Protein AF-A0A2A4XZY6-F1 (afdb_monomer_lite)

Foldseek 3Di:
DDDDDDDDDDDDDDDDDDDDDDDPPPPPDPPDDDPVCVVVDDPDPPDDLSVLLVVLVVVLVPDPPQPPVQFDSVQLSLLVVLVCLQQPFKDWDWDDDDQKIKIKIFGPPSNLVSCVVQVVVLQVVLCVDPQWHWDWDDDVGIIMIMIGGPDPVVRVVCVVCDDNNSSVPDDCVSVVSNCRRSNVDDDD

Sequence (188 aa):
MKFRAFGLIIMIALSSGTMVGYAEDAHKGHTEHNMEALNEMPTEAGQSAFAAIAEIVEMLNEDPNTDWDKVDIDKLRNHLVDMNELTLNAKVERSSQQGAVIFSIGGAARTLKAIKAMVPAHAVELNKIDGWQVDVEIKTGVVIMRVSSDNAGVLAKVNALGFFGMMATGAHHQPHHWGMATGAMMGH

pLDDT: mean 83.37, std 20.77, range [36.44, 98.75]

Radius of gyration: 35.02 Å; chains: 1; bounding box: 48×38×140 Å

Secondary structure (DSSP, 8-state):
----------------------------------TTGGGGS----SSHHHHHHHHHHHHHHH-TT--TTT--HHHHHHHHHHHHHHHHH-EEEEEEETTEEEEEEE-SHHHHHHHHHHHHHHHHHHTTSTT-EEEEEE-SSEEEEEEE-S-HHHHHHHHHHHHHHHHT-SS-HHHHHHHHHTS-----

Structure (mmCIF, N/CA/C/O backbone):
data_AF-A0A2A4XZY6-F1
#
_entry.id   AF-A0A2A4XZY6-F1
#
loop_
_atom_site.group_PDB
_atom_site.id
_atom_site.type_symbol
_atom_site.label_atom_id
_atom_site.label_alt_id
_atom_site.label_comp_id
_atom_site.label_asym_id
_atom_site.label_entity_id
_atom_site.label_seq_id
_atom_site.pdbx_PDB_ins_code
_atom_site.Cartn_x
_atom_site.Cartn_y
_atom_site.Cartn_z
_atom_site.occupancy
_atom_site.B_iso_or_equiv
_atom_site.auth_seq_id
_atom_site.auth_comp_id
_atom_site.auth_asym_id
_atom_site.auth_atom_id
_atom_site.pdbx_PDB_model_num
ATOM 1 N N . MET A 1 1 ? -23.990 -2.746 -114.288 1.00 40.94 1 MET A N 1
ATOM 2 C CA . MET A 1 1 ? -22.951 -3.170 -115.255 1.00 40.94 1 MET A CA 1
ATOM 3 C C . MET A 1 1 ? -21.587 -2.918 -114.618 1.00 40.94 1 MET A C 1
ATOM 5 O O . MET A 1 1 ? -21.486 -2.025 -113.796 1.00 40.94 1 MET A O 1
ATOM 9 N N . LYS A 1 2 ? -20.632 -3.799 -114.909 1.00 41.75 2 LYS A N 1
ATOM 10 C CA . LYS A 1 2 ? -19.383 -4.149 -114.203 1.00 41.75 2 LYS A CA 1
ATOM 11 C C . LYS A 1 2 ? -18.377 -3.012 -113.894 1.00 41.75 2 LYS A C 1
ATOM 13 O O . LYS A 1 2 ? -18.371 -2.007 -114.591 1.00 41.75 2 LYS A O 1
ATOM 18 N N . PHE A 1 3 ? -17.436 -3.368 -112.996 1.00 39.34 3 PHE A N 1
ATOM 19 C CA . PHE A 1 3 ? -16.057 -2.863 -112.769 1.00 39.34 3 PHE A CA 1
ATOM 20 C C . PHE A 1 3 ? -15.893 -1.779 -111.683 1.00 39.34 3 PHE A C 1
ATOM 22 O O . PHE A 1 3 ? -16.662 -0.838 -111.651 1.00 39.34 3 PHE A O 1
ATOM 29 N N . ARG A 1 4 ? -14.895 -1.791 -110.785 1.00 44.41 4 ARG A N 1
ATOM 30 C CA . ARG A 1 4 ? -13.839 -2.743 -110.371 1.00 44.41 4 ARG A CA 1
ATOM 31 C C . ARG A 1 4 ? -13.187 -2.157 -109.102 1.00 44.41 4 ARG A C 1
ATOM 33 O O . ARG A 1 4 ? -13.129 -0.942 -108.961 1.00 44.41 4 ARG A O 1
ATOM 40 N N . ALA A 1 5 ? -12.686 -3.018 -108.223 1.00 47.78 5 ALA A N 1
ATOM 41 C CA . ALA A 1 5 ? -11.908 -2.666 -107.035 1.00 47.78 5 ALA A CA 1
ATOM 42 C C . ALA A 1 5 ? -10.547 -2.012 -107.350 1.00 47.78 5 ALA A C 1
ATOM 44 O O . ALA A 1 5 ? -9.947 -2.337 -108.371 1.00 47.78 5 ALA A O 1
ATOM 45 N N . PHE A 1 6 ? -10.035 -1.212 -106.408 1.00 47.84 6 PHE A N 1
ATOM 46 C CA . PHE A 1 6 ? -8.613 -1.077 -106.044 1.00 47.84 6 PHE A CA 1
ATOM 47 C C . PHE A 1 6 ? -8.593 -0.720 -104.549 1.00 47.84 6 PHE A C 1
ATOM 49 O O . PHE A 1 6 ? -9.208 0.263 -104.159 1.00 47.84 6 PHE A O 1
ATOM 56 N N . GLY A 1 7 ? -8.176 -1.637 -103.673 1.00 38.34 7 GLY A N 1
ATOM 57 C CA . GLY A 1 7 ? -6.826 -1.640 -103.087 1.00 38.34 7 GLY A CA 1
ATOM 58 C C . GLY A 1 7 ? -6.872 -0.845 -101.770 1.00 38.34 7 GLY A C 1
ATOM 59 O O . GLY A 1 7 ? -7.327 0.283 -101.767 1.00 38.34 7 GLY A O 1
ATOM 60 N N . LEU A 1 8 ? -6.510 -1.354 -100.598 1.00 39.62 8 LEU A N 1
ATOM 61 C CA . LEU A 1 8 ? -5.355 -2.178 -100.291 1.00 39.62 8 LEU A CA 1
ATOM 62 C C . LEU A 1 8 ? -5.613 -2.960 -98.990 1.00 39.62 8 LEU A C 1
ATOM 64 O O . LEU A 1 8 ? -6.144 -2.437 -98.014 1.00 39.62 8 LEU A O 1
ATOM 68 N N . ILE A 1 9 ? -5.218 -4.227 -99.030 1.00 43.97 9 ILE A N 1
ATOM 69 C CA . ILE A 1 9 ? -5.084 -5.166 -97.915 1.00 43.97 9 ILE A CA 1
ATOM 70 C C . ILE A 1 9 ? -3.767 -4.859 -97.189 1.00 43.97 9 ILE A C 1
ATOM 72 O O . ILE A 1 9 ? -2.774 -4.609 -97.863 1.00 43.97 9 ILE A O 1
ATOM 76 N N . ILE A 1 10 ? -3.756 -4.929 -95.855 1.00 46.66 10 ILE A N 1
ATOM 77 C CA . ILE A 1 10 ? -2.811 -5.672 -94.980 1.00 46.66 10 ILE A CA 1
ATOM 78 C C . ILE A 1 10 ? -3.100 -5.164 -93.547 1.00 46.66 10 ILE A C 1
ATOM 80 O O . ILE A 1 10 ? -2.843 -4.004 -93.258 1.00 46.66 10 ILE A O 1
ATOM 84 N N . MET A 1 11 ? -3.895 -5.826 -92.697 1.00 38.28 11 MET A N 1
ATOM 85 C C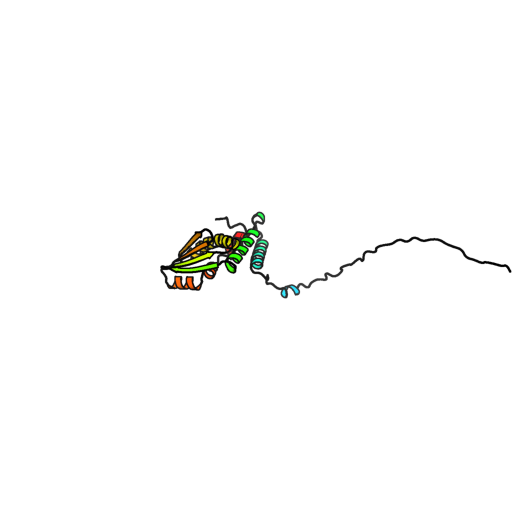A . MET A 1 11 ? -3.808 -7.160 -92.069 1.00 38.28 11 MET A CA 1
ATOM 86 C C . MET A 1 11 ? -2.724 -7.249 -90.978 1.00 38.28 11 MET A C 1
ATOM 88 O O . MET A 1 11 ? -1.568 -6.931 -91.231 1.00 38.28 11 MET A O 1
ATOM 92 N N . ILE A 1 12 ? -3.151 -7.824 -89.838 1.00 46.28 12 ILE A N 1
ATOM 93 C CA . ILE A 1 12 ? -2.376 -8.445 -88.740 1.00 46.28 12 ILE A CA 1
ATOM 94 C C . ILE A 1 12 ? -2.033 -7.485 -87.586 1.00 46.28 12 ILE A C 1
ATOM 96 O O . ILE A 1 12 ? -1.500 -6.411 -87.808 1.00 46.28 12 ILE A O 1
ATOM 100 N N . ALA A 1 13 ? -2.233 -7.808 -86.309 1.00 43.72 13 ALA A N 1
ATOM 101 C CA . ALA A 1 13 ? -3.042 -8.803 -85.604 1.00 43.72 13 ALA A CA 1
ATOM 102 C C . ALA A 1 13 ? -3.055 -8.390 -84.120 1.00 43.72 13 ALA A C 1
ATOM 104 O O . ALA A 1 13 ? -2.199 -7.639 -83.658 1.00 43.72 13 ALA A O 1
ATOM 105 N N . LEU A 1 14 ? -4.046 -8.902 -83.397 1.00 48.31 14 LEU A N 1
ATOM 106 C CA . LEU A 1 14 ? -4.256 -8.739 -81.967 1.00 48.31 14 LEU A CA 1
ATOM 107 C C . LEU A 1 14 ? -3.071 -9.235 -81.124 1.00 48.31 14 LEU A C 1
ATOM 109 O O . LEU A 1 14 ? -2.543 -10.316 -81.369 1.00 48.31 14 LEU A O 1
ATOM 113 N N . SER A 1 15 ? -2.837 -8.557 -80.003 1.00 45.69 15 SER A N 1
ATOM 114 C CA . SER A 1 15 ? -2.540 -9.241 -78.743 1.00 45.69 15 SER A CA 1
ATOM 115 C C . SER A 1 15 ? -3.024 -8.389 -77.573 1.00 45.69 15 SER A C 1
ATOM 117 O O . SER A 1 15 ? -2.436 -7.366 -77.228 1.00 45.69 15 SER A O 1
ATOM 119 N N . SER A 1 16 ? -4.128 -8.821 -76.976 1.00 50.81 16 SER A N 1
ATOM 120 C CA . SER A 1 16 ? -4.585 -8.409 -75.655 1.00 50.81 16 SER A CA 1
ATOM 121 C C . SER A 1 16 ? -3.577 -8.854 -74.594 1.00 50.81 16 SER A C 1
ATOM 123 O O . SER A 1 16 ? -3.329 -10.048 -74.442 1.00 50.81 16 SER A O 1
ATOM 125 N N . GLY A 1 17 ? -3.033 -7.893 -73.850 1.00 46.34 17 GLY A N 1
ATOM 126 C CA . GLY A 1 17 ? -2.282 -8.121 -72.622 1.00 46.34 17 GLY A CA 1
ATOM 127 C C . GLY A 1 17 ? -2.766 -7.142 -71.560 1.00 46.34 17 GLY A C 1
ATOM 128 O O . GLY A 1 17 ? -2.538 -5.941 -71.667 1.00 46.34 17 GLY A O 1
ATOM 129 N N . THR A 1 18 ? -3.471 -7.645 -70.552 1.00 48.84 18 THR A N 1
ATOM 130 C CA . THR A 1 18 ? -3.760 -6.909 -69.321 1.00 48.84 18 THR A CA 1
ATOM 131 C C . THR A 1 18 ? -2.477 -6.821 -68.501 1.00 48.84 18 THR A C 1
ATOM 133 O O . THR A 1 18 ? -2.031 -7.836 -67.967 1.00 48.84 18 THR A O 1
ATOM 136 N N . MET A 1 19 ? -1.891 -5.630 -68.378 1.00 49.06 19 MET A N 1
ATOM 137 C CA . MET A 1 19 ? -0.914 -5.349 -67.327 1.00 49.06 19 MET A CA 1
ATOM 138 C C . MET A 1 19 ? -1.588 -4.540 -66.225 1.00 49.06 19 MET A C 1
ATOM 140 O O . MET A 1 19 ? -1.953 -3.381 -66.403 1.00 49.06 19 MET A O 1
ATOM 144 N N . VAL A 1 20 ? -1.756 -5.207 -65.085 1.00 51.69 20 VAL A N 1
ATOM 145 C CA . VAL A 1 20 ? -1.959 -4.589 -63.778 1.00 51.69 20 VAL A CA 1
ATOM 146 C C . VAL A 1 20 ? -0.663 -3.849 -63.448 1.00 51.69 20 VAL A C 1
ATOM 148 O O . VAL A 1 20 ? 0.345 -4.472 -63.128 1.00 51.69 20 VAL A O 1
ATOM 151 N N . GLY A 1 21 ? -0.669 -2.527 -63.598 1.00 42.44 21 GLY A N 1
ATOM 152 C CA . GLY A 1 21 ? 0.390 -1.666 -63.083 1.00 42.44 21 GLY A CA 1
ATOM 153 C C . GLY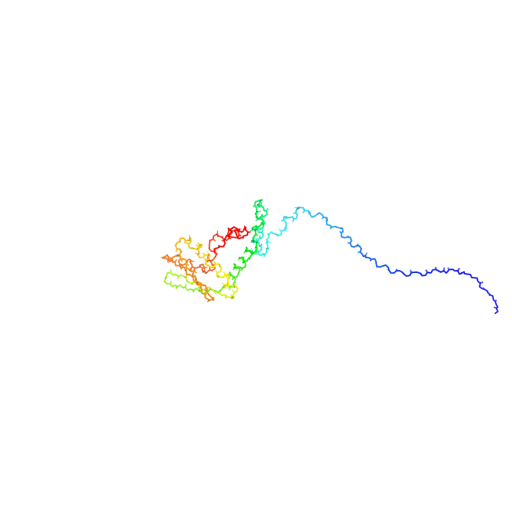 A 1 21 ? 0.073 -1.305 -61.639 1.00 42.44 21 GLY A C 1
ATOM 154 O O . GLY A 1 21 ? -0.927 -0.636 -61.383 1.00 42.44 21 GLY A O 1
ATOM 155 N N . TYR A 1 22 ? 0.900 -1.771 -60.705 1.00 43.47 22 TYR A N 1
ATOM 156 C CA . TYR A 1 22 ? 0.925 -1.275 -59.332 1.00 43.47 22 TYR A CA 1
ATOM 157 C C . TYR A 1 22 ? 1.189 0.236 -59.354 1.00 43.47 22 TYR A C 1
ATOM 159 O O . TYR A 1 22 ? 2.127 0.689 -60.009 1.00 43.47 22 TYR A O 1
ATOM 167 N N . ALA A 1 23 ? 0.371 1.012 -58.642 1.00 43.78 23 ALA A N 1
ATOM 168 C CA . ALA A 1 23 ? 0.734 2.374 -58.285 1.00 43.78 23 ALA A CA 1
ATOM 169 C C . ALA A 1 23 ? 1.954 2.304 -57.355 1.00 43.78 23 ALA A C 1
ATOM 171 O O . ALA A 1 23 ? 1.891 1.721 -56.274 1.00 43.78 23 ALA A O 1
ATOM 172 N N . GLU A 1 24 ? 3.074 2.847 -57.812 1.00 41.97 24 GLU A N 1
ATOM 173 C CA . GLU A 1 24 ? 4.265 3.068 -57.005 1.00 41.97 24 GLU A CA 1
ATOM 174 C C . GLU A 1 24 ? 4.000 4.310 -56.140 1.00 41.97 24 GLU A C 1
ATOM 176 O O . GLU A 1 24 ? 4.209 5.443 -56.572 1.00 41.97 24 GLU A O 1
ATOM 181 N N . ASP A 1 25 ? 3.449 4.107 -54.939 1.00 43.28 25 ASP A N 1
ATOM 182 C CA . ASP A 1 25 ? 3.280 5.176 -53.951 1.00 43.28 25 ASP A CA 1
ATOM 183 C C . ASP A 1 25 ? 4.634 5.417 -53.268 1.00 43.28 25 ASP A C 1
ATOM 185 O O . ASP A 1 25 ? 4.992 4.830 -52.244 1.00 43.28 25 ASP A O 1
ATOM 189 N N . ALA A 1 26 ? 5.469 6.213 -53.931 1.00 41.34 26 ALA A N 1
ATOM 190 C CA . ALA A 1 26 ? 6.741 6.652 -53.393 1.00 41.34 26 ALA A CA 1
ATOM 191 C C . ALA A 1 26 ? 6.490 7.690 -52.286 1.00 41.34 26 ALA A C 1
ATOM 193 O O . ALA A 1 26 ? 6.447 8.893 -52.549 1.00 41.34 26 ALA A O 1
ATOM 194 N N . HIS A 1 27 ? 6.388 7.238 -51.033 1.00 48.47 27 HIS A N 1
ATOM 195 C CA . HIS A 1 27 ? 6.506 8.092 -49.847 1.00 48.47 27 HIS A CA 1
ATOM 196 C C . HIS A 1 27 ? 7.921 8.694 -49.764 1.00 48.47 27 HIS A C 1
ATOM 198 O O . HIS A 1 27 ? 8.803 8.203 -49.062 1.00 48.47 27 HIS A O 1
ATOM 204 N N . LYS A 1 28 ? 8.156 9.776 -50.509 1.00 48.97 28 LYS A N 1
ATOM 205 C CA . LYS A 1 28 ? 9.316 10.656 -50.347 1.00 48.97 28 LYS A CA 1
ATOM 206 C C . LYS A 1 28 ? 8.898 11.872 -49.532 1.00 48.97 28 LYS A C 1
ATOM 208 O O . LYS A 1 28 ? 8.269 12.779 -50.067 1.00 48.97 28 LYS A O 1
ATOM 213 N N . GLY A 1 29 ? 9.285 11.893 -48.257 1.00 39.81 29 GLY A N 1
ATOM 214 C CA . GLY A 1 29 ? 9.211 13.103 -47.439 1.00 39.81 29 GLY A CA 1
ATOM 215 C C . GLY A 1 29 ? 9.067 12.867 -45.939 1.00 39.81 29 GLY A C 1
ATOM 216 O O . GLY A 1 29 ? 8.101 13.337 -45.357 1.00 39.81 29 GLY A O 1
ATOM 217 N N . HIS A 1 30 ? 10.026 12.196 -45.296 1.00 53.25 30 HIS A N 1
ATOM 218 C CA . HIS A 1 30 ? 10.304 12.455 -43.876 1.00 53.25 30 HIS A CA 1
ATOM 219 C C . HIS A 1 30 ? 11.497 13.408 -43.811 1.00 53.25 30 HIS A C 1
ATOM 221 O O . HIS A 1 30 ? 12.625 13.023 -43.518 1.00 53.25 30 HIS A O 1
ATOM 227 N N . THR A 1 31 ? 11.240 14.647 -44.221 1.00 47.34 31 THR A N 1
ATOM 228 C CA . THR A 1 31 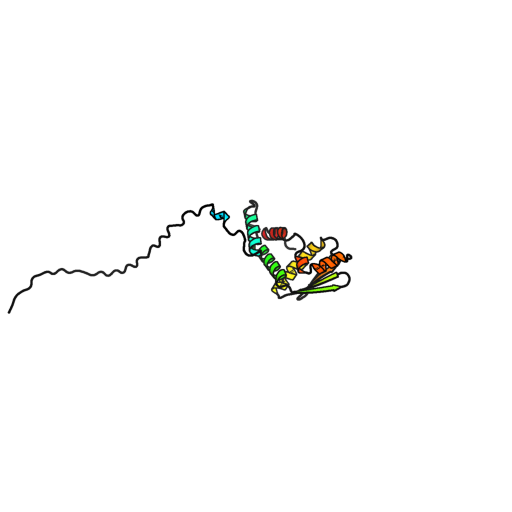? 12.184 15.756 -44.122 1.00 47.34 31 THR A CA 1
ATOM 229 C C . THR A 1 31 ? 12.286 16.149 -42.651 1.00 47.34 31 THR A C 1
ATOM 231 O O . THR A 1 31 ? 11.294 16.565 -42.065 1.00 47.34 31 THR A O 1
ATOM 234 N N . GLU A 1 32 ? 13.470 15.941 -42.076 1.00 50.62 32 GLU A N 1
ATOM 235 C CA . GLU A 1 32 ? 14.059 16.657 -40.935 1.00 50.62 32 GLU A CA 1
ATOM 236 C C . GLU A 1 32 ? 13.061 17.370 -40.001 1.00 50.62 32 GLU A C 1
ATOM 238 O O . GLU A 1 32 ? 12.770 18.559 -40.150 1.00 50.62 32 GLU A O 1
ATOM 243 N N . HIS A 1 33 ? 12.570 16.654 -38.985 1.00 54.72 33 HIS A N 1
ATOM 244 C CA . HIS A 1 33 ? 11.926 17.303 -37.847 1.00 54.72 33 HIS A CA 1
ATOM 245 C C . HIS A 1 33 ? 12.999 17.965 -36.976 1.00 54.72 33 HIS A C 1
ATOM 247 O O . HIS A 1 33 ? 13.771 17.313 -36.277 1.00 54.72 33 HIS A O 1
ATOM 253 N N . ASN A 1 34 ? 13.032 19.287 -37.109 1.00 46.97 34 ASN A N 1
ATOM 254 C CA . ASN A 1 34 ? 13.779 20.280 -36.355 1.00 46.97 34 ASN A CA 1
ATOM 255 C C . ASN A 1 34 ? 13.892 19.940 -34.850 1.00 46.97 34 ASN A C 1
ATOM 257 O O . ASN A 1 34 ? 12.882 19.751 -34.171 1.00 46.97 34 ASN A O 1
ATOM 261 N N . MET A 1 35 ? 15.119 19.931 -34.320 1.00 52.38 35 MET A N 1
ATOM 262 C CA . MET A 1 35 ? 15.449 19.684 -32.902 1.00 52.38 35 MET A CA 1
ATOM 263 C C . MET A 1 35 ? 14.877 20.743 -31.932 1.00 52.38 35 MET A C 1
ATOM 265 O O . MET A 1 35 ? 14.991 20.585 -30.721 1.00 52.38 35 MET A O 1
ATOM 269 N N . GLU A 1 36 ? 14.238 21.805 -32.436 1.00 46.66 36 GLU A N 1
ATOM 270 C CA . GLU A 1 36 ? 13.504 22.795 -31.631 1.00 46.66 36 GLU A CA 1
ATOM 271 C C . GLU A 1 36 ? 12.084 22.340 -31.233 1.00 46.66 36 GLU A C 1
ATOM 273 O O . GLU A 1 36 ? 11.511 22.893 -30.298 1.00 46.66 36 GLU A O 1
ATOM 278 N N . ALA A 1 37 ? 11.520 21.308 -31.874 1.00 52.91 37 ALA A N 1
ATOM 279 C CA . ALA A 1 37 ? 10.167 20.815 -31.574 1.00 52.91 37 ALA A CA 1
ATOM 280 C C . ALA A 1 37 ? 10.078 19.948 -30.300 1.00 52.91 37 ALA A C 1
ATOM 282 O O . ALA A 1 37 ? 8.982 19.622 -29.851 1.00 52.91 37 ALA A O 1
ATOM 283 N N . LEU A 1 38 ? 11.212 19.579 -29.690 1.00 54.72 38 LEU A N 1
ATOM 284 C CA . LEU A 1 38 ? 11.233 18.777 -28.459 1.00 54.72 38 LEU A CA 1
ATOM 285 C C . LEU A 1 38 ? 10.758 19.561 -27.223 1.00 54.72 38 LEU A C 1
ATOM 287 O O . LEU A 1 38 ? 10.312 18.947 -26.260 1.00 54.72 38 LEU A O 1
ATOM 291 N N . ASN A 1 39 ? 10.790 20.900 -27.260 1.00 55.97 39 ASN A N 1
ATOM 292 C CA . ASN A 1 39 ? 10.331 21.750 -26.154 1.00 55.97 39 ASN A CA 1
ATOM 293 C C . ASN A 1 39 ? 8.807 21.979 -26.120 1.00 55.97 39 ASN A C 1
ATOM 295 O O . ASN A 1 39 ? 8.313 22.556 -25.153 1.00 55.97 39 ASN A O 1
ATOM 299 N N . GLU A 1 40 ? 8.058 21.542 -27.139 1.00 61.59 40 GLU A N 1
ATOM 300 C CA . GLU A 1 40 ? 6.587 21.658 -27.192 1.00 61.59 40 GLU A CA 1
ATOM 301 C C . GLU A 1 40 ? 5.866 20.307 -27.022 1.00 61.59 40 GLU A C 1
ATOM 303 O O . GLU A 1 40 ? 4.645 20.221 -27.167 1.00 61.59 40 GLU A O 1
ATOM 308 N N . MET A 1 41 ? 6.600 19.238 -26.699 1.00 76.44 41 MET A N 1
ATOM 309 C CA . MET A 1 41 ? 6.020 17.909 -26.511 1.00 76.44 41 MET A CA 1
ATOM 310 C C . MET A 1 41 ? 5.448 17.738 -25.093 1.00 76.44 41 MET A C 1
ATOM 312 O O . MET A 1 41 ? 6.086 18.151 -24.123 1.00 76.44 41 MET A O 1
ATOM 316 N N . PRO A 1 42 ? 4.269 17.104 -24.930 1.00 71.19 42 PRO A N 1
ATOM 317 C CA . PRO A 1 42 ? 3.743 16.767 -23.611 1.00 71.19 42 PRO A CA 1
ATOM 318 C C . PRO A 1 42 ? 4.711 15.870 -22.830 1.00 71.19 42 PRO A C 1
ATOM 320 O O . PRO A 1 42 ? 5.108 14.814 -23.316 1.00 71.19 42 PRO A O 1
ATOM 323 N N . THR A 1 43 ? 5.053 16.275 -21.608 1.00 77.00 43 THR A N 1
ATOM 324 C CA . THR A 1 43 ? 5.926 15.521 -20.688 1.00 77.00 43 THR A CA 1
ATOM 325 C C . THR A 1 43 ? 5.144 14.642 -19.709 1.00 77.00 43 THR A C 1
ATOM 327 O O . THR A 1 43 ? 5.717 13.798 -19.029 1.00 77.00 43 THR A O 1
ATOM 330 N N . GLU A 1 44 ? 3.828 14.833 -19.619 1.00 73.00 44 GLU A N 1
ATOM 331 C CA . GLU A 1 44 ? 2.961 14.072 -18.723 1.00 73.00 44 GLU A CA 1
ATOM 332 C C . GLU A 1 44 ? 2.611 12.707 -19.322 1.00 73.00 44 GLU A C 1
ATOM 334 O O . GLU A 1 44 ? 2.101 12.608 -20.437 1.00 73.00 44 GLU A O 1
ATOM 339 N N . ALA A 1 45 ? 2.781 11.643 -18.538 1.00 76.88 45 ALA A N 1
ATOM 340 C CA . ALA A 1 45 ? 2.461 10.276 -18.955 1.00 76.88 45 ALA A CA 1
ATOM 341 C C . ALA A 1 45 ? 0.947 9.999 -19.110 1.00 76.88 45 ALA A C 1
ATOM 343 O O . ALA A 1 45 ? 0.552 8.942 -19.600 1.00 76.88 45 ALA A O 1
ATOM 344 N N . GLY A 1 46 ? 0.078 10.899 -18.636 1.00 78.25 46 GLY A N 1
ATOM 345 C CA . GLY A 1 46 ? -1.386 10.780 -18.713 1.00 78.25 46 GLY A CA 1
ATOM 346 C C . GLY A 1 46 ? -2.026 9.768 -17.746 1.00 78.25 46 GLY A C 1
ATOM 347 O O . GLY A 1 46 ? -3.235 9.825 -17.522 1.00 78.25 46 GLY A O 1
ATOM 348 N N . GLN A 1 47 ? -1.246 8.870 -17.131 1.00 89.06 47 GLN A N 1
ATOM 349 C CA . GLN A 1 47 ? -1.713 7.907 -16.128 1.00 89.06 47 GLN A CA 1
ATOM 350 C C . GLN A 1 47 ? -0.607 7.605 -15.099 1.00 89.06 47 GLN A C 1
ATOM 352 O O . GLN A 1 47 ? 0.530 7.330 -15.469 1.00 89.06 47 GLN A O 1
ATOM 357 N N . SER A 1 48 ? -0.939 7.626 -13.802 1.00 90.75 48 SER A N 1
ATOM 358 C CA . SER A 1 48 ? 0.045 7.583 -12.704 1.00 90.75 48 SER A CA 1
ATOM 359 C C . SER A 1 48 ? 0.862 6.290 -12.597 1.00 90.75 48 SER A C 1
ATOM 361 O O . SER A 1 48 ? 2.043 6.340 -12.274 1.00 90.75 48 SER A O 1
ATOM 363 N N . ALA A 1 49 ? 0.266 5.129 -12.870 1.00 93.69 49 ALA A N 1
ATOM 364 C CA . ALA A 1 49 ? 0.980 3.852 -12.828 1.00 93.69 49 ALA A CA 1
ATOM 365 C C . ALA A 1 49 ? 1.938 3.709 -14.021 1.00 93.69 49 ALA A C 1
ATOM 367 O O . ALA A 1 49 ? 3.051 3.222 -13.858 1.00 93.69 49 ALA A O 1
ATOM 368 N N . PHE A 1 50 ? 1.531 4.170 -15.205 1.00 93.62 50 PHE A N 1
ATOM 369 C CA . PHE A 1 50 ? 2.392 4.225 -16.379 1.00 93.62 50 PHE A CA 1
ATOM 370 C C . PHE A 1 50 ? 3.543 5.210 -16.165 1.00 93.62 50 PHE A C 1
ATOM 372 O O . PHE A 1 50 ? 4.680 4.864 -16.459 1.00 93.62 50 PHE A O 1
ATOM 379 N N . ALA A 1 51 ? 3.271 6.377 -15.567 1.00 93.50 51 ALA A N 1
ATOM 380 C CA . ALA A 1 51 ? 4.296 7.347 -15.178 1.00 93.50 51 ALA A CA 1
ATOM 381 C C . ALA A 1 51 ? 5.351 6.722 -14.254 1.00 93.50 51 ALA A C 1
ATOM 383 O O . ALA A 1 51 ? 6.541 6.820 -14.528 1.00 93.50 51 ALA A O 1
ATOM 384 N N . ALA A 1 52 ? 4.909 6.016 -13.206 1.00 93.94 52 ALA A N 1
ATOM 385 C CA . ALA A 1 52 ? 5.807 5.353 -12.264 1.00 93.94 52 ALA A CA 1
ATOM 386 C C . ALA A 1 52 ? 6.662 4.262 -12.932 1.00 93.94 52 ALA A C 1
ATOM 388 O O . ALA A 1 52 ? 7.827 4.095 -12.594 1.00 93.94 52 ALA A O 1
ATOM 389 N N . ILE A 1 53 ? 6.104 3.510 -13.885 1.00 95.81 53 ILE A N 1
ATOM 390 C CA . ILE A 1 53 ? 6.879 2.518 -14.641 1.00 95.81 53 ILE A CA 1
ATOM 391 C C . ILE A 1 53 ? 7.878 3.210 -15.574 1.00 95.81 53 ILE A C 1
ATOM 393 O O . ILE A 1 53 ? 9.022 2.773 -15.645 1.00 95.81 53 ILE A O 1
ATOM 397 N N . ALA A 1 54 ? 7.467 4.271 -16.272 1.00 94.31 54 ALA A N 1
ATOM 398 C CA . ALA A 1 54 ? 8.328 5.008 -17.193 1.00 94.31 54 ALA A CA 1
ATOM 399 C C . ALA A 1 54 ? 9.544 5.610 -16.473 1.00 94.31 54 ALA A C 1
ATOM 401 O O . ALA A 1 54 ? 10.664 5.395 -16.925 1.00 94.31 54 ALA A O 1
ATOM 402 N N . GLU A 1 55 ? 9.330 6.252 -15.321 1.00 94.56 55 GLU A N 1
ATOM 403 C CA . GLU A 1 55 ? 10.397 6.784 -14.460 1.00 94.56 55 GLU A CA 1
ATOM 404 C C . GLU A 1 55 ? 11.400 5.688 -14.067 1.00 94.56 55 GLU A C 1
ATOM 406 O O . GLU A 1 55 ? 12.607 5.842 -14.224 1.00 94.56 55 GLU A O 1
ATOM 411 N N . ILE A 1 56 ? 10.909 4.531 -13.618 1.00 96.44 56 ILE A N 1
ATOM 412 C CA . ILE A 1 56 ? 11.774 3.415 -13.220 1.00 96.44 56 ILE A CA 1
ATOM 413 C C . ILE A 1 56 ? 12.547 2.840 -14.415 1.00 96.44 56 ILE A C 1
ATOM 415 O O . ILE A 1 56 ? 13.719 2.498 -14.276 1.00 96.44 56 ILE A O 1
ATOM 419 N N . VAL A 1 57 ? 11.922 2.730 -15.590 1.00 96.75 57 VAL A N 1
ATOM 420 C CA . VAL A 1 57 ? 12.595 2.269 -16.814 1.00 96.75 57 VAL A CA 1
ATOM 421 C C . VAL A 1 57 ? 13.674 3.259 -17.256 1.00 96.75 57 VAL A C 1
ATOM 423 O O . VAL A 1 57 ? 14.741 2.827 -17.685 1.00 96.75 57 VAL A O 1
ATOM 426 N N . GLU A 1 58 ? 13.433 4.564 -17.144 1.00 96.06 58 GLU A N 1
ATOM 427 C CA . GLU A 1 58 ? 14.438 5.596 -17.413 1.00 96.06 58 GLU A CA 1
ATOM 428 C C . GLU A 1 58 ? 15.635 5.443 -16.468 1.00 96.06 58 GLU A C 1
ATOM 430 O O . GLU A 1 58 ? 16.754 5.241 -16.936 1.00 96.06 58 GLU A O 1
ATOM 435 N N . MET A 1 59 ? 15.390 5.361 -15.156 1.00 96.81 59 MET A N 1
ATOM 436 C CA . MET A 1 59 ? 16.440 5.143 -14.153 1.00 96.81 59 MET A CA 1
ATOM 437 C C . MET A 1 59 ? 17.255 3.859 -14.397 1.00 96.81 59 MET A C 1
ATOM 439 O O . MET A 1 59 ? 18.474 3.860 -14.238 1.00 96.81 59 MET A O 1
ATOM 443 N N . LEU A 1 60 ? 16.609 2.756 -14.796 1.00 96.94 60 LEU A N 1
ATOM 444 C CA . LEU A 1 60 ? 17.294 1.500 -15.134 1.00 96.94 60 LEU A CA 1
ATOM 445 C C . LEU A 1 60 ? 18.180 1.635 -16.383 1.00 96.94 60 LEU A C 1
ATOM 447 O O . LEU A 1 60 ? 19.254 1.039 -16.431 1.00 96.94 60 LEU A O 1
ATOM 451 N N . ASN A 1 61 ? 17.749 2.398 -17.392 1.00 97.44 61 ASN A N 1
ATOM 452 C CA . ASN A 1 61 ? 18.550 2.650 -18.594 1.00 97.44 61 ASN A CA 1
ATOM 453 C C . ASN A 1 61 ? 19.738 3.585 -18.323 1.00 97.44 61 ASN A C 1
ATOM 455 O O . ASN A 1 61 ? 20.775 3.450 -18.972 1.00 97.44 61 ASN A O 1
ATOM 459 N N . GLU A 1 62 ? 19.587 4.533 -17.396 1.00 97.69 62 GLU A N 1
ATOM 460 C CA . GLU A 1 62 ? 20.639 5.484 -17.026 1.00 97.69 62 GLU A CA 1
ATOM 461 C C . GLU A 1 62 ? 21.741 4.868 -16.150 1.00 97.69 62 GLU A C 1
ATOM 463 O O . GLU A 1 62 ? 22.880 5.337 -16.198 1.00 97.69 62 GLU A O 1
ATOM 468 N N . ASP A 1 63 ? 21.446 3.816 -15.375 1.00 96.62 63 ASP A N 1
ATOM 469 C CA . ASP A 1 63 ? 22.452 3.116 -14.567 1.00 96.62 63 ASP A CA 1
ATOM 470 C C . ASP A 1 63 ? 23.232 2.082 -15.412 1.00 96.62 63 ASP A C 1
ATOM 472 O O . ASP A 1 63 ? 22.695 1.025 -15.762 1.00 96.62 63 ASP A O 1
ATOM 476 N N . PRO A 1 64 ? 24.532 2.310 -15.705 1.00 96.81 64 PRO A N 1
ATOM 477 C CA . PRO A 1 64 ? 25.343 1.366 -16.475 1.00 96.81 64 PRO A CA 1
ATOM 478 C C . PRO A 1 64 ? 25.589 0.034 -15.747 1.00 96.81 64 PRO A C 1
ATOM 480 O O . PRO A 1 64 ? 26.117 -0.897 -16.355 1.00 96.81 64 PRO A O 1
ATOM 483 N N . ASN A 1 65 ? 25.244 -0.065 -14.459 1.00 96.62 65 ASN A N 1
ATOM 484 C CA . ASN A 1 65 ? 25.375 -1.278 -13.656 1.00 96.62 65 ASN A CA 1
ATOM 485 C C . ASN A 1 65 ? 24.060 -2.057 -13.518 1.00 96.62 65 ASN A C 1
ATOM 487 O O . ASN A 1 65 ? 24.030 -3.036 -12.767 1.00 96.62 65 ASN A O 1
ATOM 491 N N . THR A 1 66 ? 22.988 -1.651 -14.210 1.00 96.62 66 THR A N 1
ATOM 492 C CA . THR A 1 66 ? 21.722 -2.389 -14.201 1.00 96.62 66 THR A CA 1
ATOM 493 C C . THR A 1 66 ? 21.940 -3.840 -14.623 1.00 96.62 66 THR A C 1
ATOM 495 O O . THR A 1 66 ? 22.370 -4.142 -15.738 1.00 96.62 66 THR A O 1
ATOM 498 N N . ASP A 1 67 ? 21.603 -4.754 -13.714 1.00 96.50 67 ASP A N 1
ATOM 499 C CA . ASP A 1 67 ? 21.583 -6.190 -13.971 1.00 96.50 67 ASP A CA 1
ATOM 500 C C . ASP A 1 67 ? 20.247 -6.569 -14.620 1.00 96.50 67 ASP A C 1
ATOM 502 O O . ASP A 1 67 ? 19.259 -6.862 -13.940 1.00 96.50 67 ASP A O 1
ATOM 506 N N . TRP A 1 68 ? 20.210 -6.520 -15.952 1.00 96.62 68 TRP A N 1
ATOM 507 C CA . TRP A 1 68 ? 19.004 -6.768 -16.747 1.00 96.62 68 TRP A CA 1
ATOM 508 C C . TRP A 1 68 ? 18.409 -8.168 -16.551 1.00 96.62 68 TRP A C 1
ATOM 510 O O . TRP A 1 68 ? 17.205 -8.3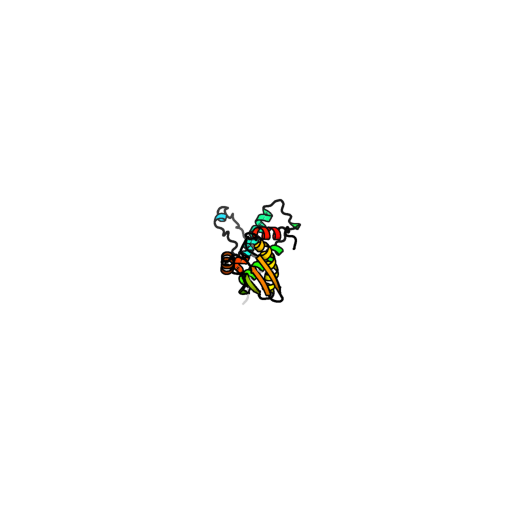30 -16.735 1.00 96.62 68 TRP A O 1
ATOM 520 N N . ASP A 1 69 ? 19.201 -9.150 -16.107 1.00 96.81 69 ASP A N 1
ATOM 521 C CA . ASP A 1 69 ? 18.708 -10.500 -15.802 1.00 96.81 69 ASP A CA 1
ATOM 522 C C . ASP A 1 69 ? 17.868 -10.543 -14.509 1.00 96.81 69 ASP A C 1
ATOM 524 O O . ASP A 1 69 ? 17.145 -11.513 -14.267 1.00 96.81 69 ASP A O 1
ATOM 528 N N . LYS A 1 70 ? 17.948 -9.504 -13.665 1.00 95.88 70 LYS A N 1
ATOM 529 C CA . LYS A 1 70 ? 17.184 -9.384 -12.410 1.00 95.88 70 LYS A CA 1
ATOM 530 C C . LYS A 1 70 ? 16.008 -8.418 -12.481 1.00 95.88 70 LYS A C 1
ATOM 532 O O . LYS A 1 70 ? 15.205 -8.391 -11.546 1.00 95.88 70 LYS A O 1
ATOM 537 N N . VAL A 1 71 ? 15.914 -7.618 -13.541 1.00 97.12 71 VAL A N 1
ATOM 538 C CA . VAL A 1 71 ? 14.847 -6.625 -13.688 1.00 97.12 71 VAL A CA 1
ATOM 539 C C . VAL A 1 71 ? 13.483 -7.315 -13.800 1.00 97.12 71 VAL A C 1
ATOM 541 O O . VAL A 1 71 ? 13.296 -8.223 -14.606 1.00 97.12 71 VAL A O 1
ATOM 544 N N . ASP A 1 72 ? 12.509 -6.854 -13.012 1.00 97.31 72 ASP A N 1
ATOM 545 C CA . ASP A 1 72 ? 11.145 -7.394 -12.961 1.00 97.31 72 ASP A CA 1
ATOM 546 C C . ASP A 1 72 ? 10.101 -6.262 -12.926 1.00 97.31 72 ASP A C 1
ATOM 548 O O . ASP A 1 72 ? 9.558 -5.873 -11.884 1.00 97.31 72 ASP A O 1
ATOM 552 N N . ILE A 1 73 ? 9.811 -5.707 -14.106 1.00 97.44 73 ILE A N 1
ATOM 553 C CA . ILE A 1 73 ? 8.791 -4.659 -14.271 1.00 97.44 73 ILE A CA 1
ATOM 554 C C . ILE A 1 73 ? 7.378 -5.202 -14.021 1.00 97.44 73 ILE A C 1
ATOM 556 O O . ILE A 1 73 ? 6.514 -4.467 -13.536 1.00 97.44 73 ILE A O 1
ATOM 560 N N . ASP A 1 74 ? 7.131 -6.489 -14.274 1.00 96.44 74 ASP A N 1
ATOM 561 C CA . ASP A 1 74 ? 5.828 -7.104 -14.022 1.00 96.44 74 ASP A CA 1
ATOM 562 C C . ASP A 1 74 ? 5.500 -7.134 -12.526 1.00 96.44 74 ASP A C 1
ATOM 564 O O . ASP A 1 74 ? 4.352 -6.886 -12.138 1.00 96.44 74 ASP A O 1
ATOM 568 N N . LYS A 1 75 ? 6.493 -7.361 -11.659 1.00 95.25 75 LYS A N 1
ATOM 569 C CA . LYS A 1 75 ? 6.336 -7.268 -10.202 1.00 95.25 75 LYS A CA 1
ATOM 570 C C . LYS A 1 75 ? 5.965 -5.857 -9.756 1.00 95.25 75 LYS A C 1
ATOM 572 O O . LYS A 1 75 ? 4.993 -5.714 -9.008 1.00 95.25 75 LYS A O 1
ATOM 577 N N . LEU A 1 76 ? 6.656 -4.826 -10.254 1.00 95.81 76 LEU A N 1
ATOM 578 C CA . LEU A 1 76 ? 6.285 -3.427 -9.998 1.00 95.81 76 LEU A CA 1
ATOM 579 C C . LEU A 1 76 ? 4.862 -3.137 -10.493 1.00 95.81 76 LEU A C 1
ATOM 581 O O . LEU A 1 76 ? 4.024 -2.628 -9.747 1.00 95.81 76 LEU A O 1
ATOM 585 N N . ARG A 1 77 ? 4.547 -3.515 -11.733 1.00 96.62 77 ARG A N 1
ATOM 586 C CA . ARG A 1 77 ? 3.218 -3.320 -12.315 1.00 96.62 77 ARG A CA 1
ATOM 587 C C . ARG A 1 77 ? 2.142 -3.995 -11.472 1.00 96.62 77 ARG A C 1
ATOM 589 O O . ARG A 1 77 ? 1.088 -3.407 -11.243 1.00 96.62 77 ARG A O 1
ATOM 596 N N . ASN A 1 78 ? 2.373 -5.219 -11.005 1.00 96.00 78 ASN A N 1
ATOM 597 C CA . ASN A 1 78 ? 1.413 -5.937 -10.171 1.00 96.00 78 ASN A CA 1
ATOM 598 C C . ASN A 1 78 ? 1.171 -5.220 -8.839 1.00 96.00 78 ASN A C 1
ATOM 600 O O . ASN A 1 78 ? 0.013 -5.101 -8.435 1.00 96.00 78 ASN A O 1
ATOM 604 N N . HIS A 1 79 ? 2.220 -4.669 -8.223 1.00 95.50 79 HIS A N 1
ATOM 605 C CA . HIS A 1 79 ? 2.084 -3.829 -7.036 1.00 95.50 79 HIS A CA 1
ATOM 606 C C . HIS A 1 79 ? 1.250 -2.572 -7.305 1.00 95.50 79 HIS A C 1
ATOM 608 O O . HIS A 1 79 ? 0.321 -2.292 -6.556 1.00 95.50 79 HIS A O 1
ATOM 614 N N . LEU A 1 80 ? 1.495 -1.863 -8.411 1.00 96.00 80 LEU A N 1
ATOM 615 C CA . LEU A 1 80 ? 0.715 -0.675 -8.782 1.00 96.00 80 LEU A CA 1
ATOM 616 C C . LEU A 1 80 ? -0.769 -0.998 -9.015 1.00 96.00 80 LEU A C 1
ATOM 618 O O . LEU A 1 80 ? -1.647 -0.203 -8.673 1.00 96.00 80 LEU A O 1
ATOM 622 N N . VAL A 1 81 ? -1.087 -2.180 -9.556 1.00 97.00 81 VAL A N 1
ATOM 623 C CA . VAL A 1 81 ? -2.488 -2.614 -9.646 1.00 97.00 81 VAL A CA 1
ATOM 624 C C . VAL A 1 81 ? -3.069 -2.891 -8.261 1.00 97.00 81 VAL A C 1
ATOM 626 O O . VAL A 1 81 ? -4.216 -2.528 -8.018 1.00 97.00 81 VAL A O 1
ATOM 629 N N . ASP A 1 82 ? -2.308 -3.490 -7.347 1.00 97.38 82 ASP A N 1
ATOM 630 C CA . ASP A 1 82 ? -2.771 -3.691 -5.973 1.00 97.38 82 ASP A CA 1
ATOM 631 C C . ASP A 1 82 ? -2.982 -2.349 -5.245 1.00 97.38 82 ASP A C 1
ATOM 633 O O . ASP A 1 82 ? -3.999 -2.189 -4.569 1.00 97.38 82 ASP A O 1
ATOM 637 N N . MET A 1 83 ? -2.124 -1.345 -5.473 1.00 96.19 83 MET A N 1
ATOM 638 C CA . MET A 1 83 ? -2.330 0.022 -4.975 1.00 96.19 83 MET A CA 1
ATOM 639 C C . MET A 1 83 ? -3.636 0.626 -5.494 1.00 96.19 83 MET A C 1
ATOM 641 O O . MET A 1 83 ? -4.398 1.203 -4.715 1.00 96.19 83 MET A O 1
ATOM 645 N N . ASN A 1 84 ? -3.928 0.471 -6.789 1.00 97.12 84 ASN A N 1
ATOM 646 C CA . ASN A 1 84 ? -5.183 0.941 -7.377 1.00 97.12 84 ASN A CA 1
ATOM 647 C C . ASN A 1 84 ? -6.396 0.216 -6.792 1.00 97.12 84 ASN A C 1
ATOM 649 O O . ASN A 1 84 ? -7.379 0.858 -6.433 1.00 97.12 84 ASN A O 1
ATOM 653 N N . GLU A 1 85 ? -6.330 -1.108 -6.667 1.00 98.38 85 GLU A N 1
ATOM 654 C CA . GLU A 1 85 ? -7.400 -1.902 -6.065 1.00 98.38 85 GLU A CA 1
ATOM 655 C C . GLU A 1 85 ? -7.676 -1.466 -4.627 1.00 98.38 85 GLU A C 1
ATOM 657 O O . GLU A 1 85 ? -8.825 -1.219 -4.262 1.00 98.38 85 GLU A O 1
ATOM 662 N N . LEU A 1 86 ? -6.626 -1.323 -3.817 1.00 97.75 86 LEU A N 1
ATOM 663 C CA . LEU A 1 86 ? -6.758 -0.875 -2.440 1.00 97.75 86 LEU A CA 1
ATOM 664 C C . LEU A 1 86 ? -7.340 0.538 -2.375 1.00 97.75 86 LEU A C 1
ATOM 666 O O . LEU A 1 86 ? -8.276 0.762 -1.620 1.00 97.75 86 LEU A O 1
ATOM 670 N N . THR A 1 87 ? -6.829 1.471 -3.176 1.00 96.94 87 THR A N 1
ATOM 671 C CA . THR A 1 87 ? -7.205 2.892 -3.094 1.00 96.94 87 THR A CA 1
ATOM 672 C C . THR A 1 87 ? -8.612 3.158 -3.618 1.00 96.94 87 THR A C 1
ATOM 674 O O . THR A 1 87 ? -9.343 3.958 -3.040 1.00 96.94 87 THR A O 1
ATOM 677 N N . LEU A 1 88 ? -8.997 2.507 -4.717 1.00 97.12 88 LEU A N 1
ATOM 678 C CA . LEU A 1 88 ? -10.227 2.835 -5.436 1.00 97.12 88 LEU A CA 1
ATOM 679 C C . LEU A 1 88 ? -11.387 1.888 -5.111 1.00 97.12 88 LEU A C 1
ATOM 681 O O . LEU A 1 88 ? -12.540 2.305 -5.197 1.00 97.12 88 LEU A O 1
ATOM 685 N N . ASN A 1 89 ? -11.107 0.634 -4.731 1.00 98.44 89 ASN A N 1
ATOM 686 C CA . ASN A 1 89 ? -12.142 -0.400 -4.606 1.00 98.44 89 ASN A CA 1
ATOM 687 C C . ASN A 1 89 ? -12.322 -0.951 -3.183 1.00 98.44 89 ASN A C 1
ATOM 689 O O . ASN A 1 89 ? -13.327 -1.625 -2.926 1.00 98.44 89 ASN A O 1
ATOM 693 N N . ALA A 1 90 ? -11.385 -0.718 -2.255 1.00 98.56 90 ALA A N 1
ATOM 694 C CA . ALA A 1 90 ? -11.527 -1.221 -0.890 1.00 98.56 90 ALA A CA 1
ATOM 695 C C . ALA A 1 90 ? -12.706 -0.553 -0.171 1.00 98.56 90 ALA A C 1
ATOM 697 O O . ALA A 1 90 ? -12.926 0.655 -0.247 1.00 98.56 90 ALA A O 1
ATOM 698 N N . LYS A 1 91 ? -13.455 -1.358 0.579 1.00 98.50 91 LYS A N 1
ATOM 699 C CA . LYS A 1 91 ? -14.526 -0.903 1.462 1.00 98.50 91 LYS A CA 1
ATOM 700 C C . LYS A 1 91 ? -14.028 -0.967 2.891 1.00 98.50 91 LYS A C 1
ATOM 702 O O . LYS A 1 91 ? -13.541 -2.009 3.326 1.00 98.50 91 LYS A O 1
ATOM 707 N N . VAL A 1 92 ? -14.161 0.142 3.607 1.00 98.56 92 VAL A N 1
ATOM 708 C CA . VAL A 1 92 ? -13.638 0.276 4.965 1.00 98.56 92 VAL A CA 1
ATOM 709 C C . VAL A 1 92 ? -14.757 0.669 5.908 1.00 98.56 92 VAL A C 1
ATOM 711 O O . VAL A 1 92 ? -15.353 1.736 5.767 1.00 98.56 92 VAL A O 1
ATOM 714 N N . GLU A 1 93 ? -14.987 -0.165 6.912 1.00 98.25 93 GLU A N 1
ATOM 715 C CA . GLU A 1 93 ? -15.775 0.202 8.081 1.00 98.25 93 GLU A CA 1
ATOM 716 C C . GLU A 1 93 ? -14.832 0.611 9.207 1.00 98.25 93 GLU A C 1
ATOM 718 O O . GLU A 1 93 ? -13.892 -0.111 9.546 1.00 98.25 93 GLU A O 1
ATOM 723 N N . ARG A 1 94 ? -15.073 1.783 9.792 1.00 97.38 94 ARG A N 1
ATOM 724 C CA . ARG A 1 94 ? -14.253 2.327 10.874 1.00 97.38 94 ARG A CA 1
ATOM 725 C C . ARG A 1 94 ? -15.048 2.372 12.168 1.00 97.38 94 ARG A C 1
ATOM 727 O O . ARG A 1 94 ? -16.172 2.863 12.189 1.00 97.38 94 ARG A O 1
ATOM 734 N N . SER A 1 95 ? -14.417 1.968 13.263 1.00 96.56 95 SER A N 1
ATOM 735 C CA . SER A 1 95 ? -14.920 2.200 14.616 1.00 96.56 95 SER A CA 1
ATOM 736 C C . SER A 1 95 ? -13.810 2.704 15.538 1.00 96.56 95 SER A C 1
ATOM 738 O O . SER A 1 95 ? -12.625 2.613 15.218 1.00 96.56 95 SER A O 1
ATOM 740 N N . SER A 1 96 ? -14.187 3.272 16.682 1.00 92.62 96 SER A N 1
ATOM 741 C CA . SER A 1 96 ? -13.249 3.668 17.734 1.00 92.62 96 SER A CA 1
ATOM 742 C C . SER A 1 96 ? -13.666 3.013 19.043 1.00 92.62 96 SER A C 1
ATOM 744 O O . SER A 1 96 ? -14.827 3.107 19.436 1.00 92.62 96 SER A O 1
ATOM 746 N N . GLN A 1 97 ? -12.736 2.322 19.698 1.00 87.62 97 GLN A N 1
ATOM 747 C CA . GLN A 1 97 ? -12.981 1.586 20.938 1.00 87.62 97 GLN A CA 1
ATOM 748 C C . GLN A 1 97 ? -11.715 1.604 21.796 1.00 87.62 97 GLN A C 1
ATOM 750 O O . GLN A 1 97 ? -10.639 1.335 21.275 1.00 87.62 97 GLN A O 1
ATOM 755 N N . GLN A 1 98 ? -11.848 1.878 23.101 1.00 82.19 98 GLN A N 1
ATOM 756 C CA . GLN A 1 98 ? -10.804 1.633 24.116 1.00 82.19 98 GLN A CA 1
ATOM 757 C C . GLN A 1 98 ? -9.380 2.040 23.675 1.00 82.19 98 GLN A C 1
ATOM 759 O O . GLN A 1 98 ? -8.497 1.194 23.560 1.00 82.19 98 GLN A O 1
ATOM 764 N N . GLY A 1 99 ? -9.163 3.326 23.373 1.00 93.31 99 GLY A N 1
ATOM 765 C CA . GLY A 1 99 ? -7.829 3.825 23.002 1.00 93.31 99 GLY A CA 1
ATOM 766 C C . GLY A 1 99 ? -7.323 3.359 21.629 1.00 93.31 99 GLY A C 1
ATOM 767 O O . GLY A 1 99 ? -6.124 3.406 21.370 1.00 93.31 99 GLY A O 1
ATOM 768 N N . ALA A 1 100 ? -8.217 2.896 20.750 1.00 96.69 100 ALA A N 1
ATOM 769 C CA . ALA A 1 100 ? -7.867 2.452 19.408 1.00 96.69 100 ALA A CA 1
ATOM 770 C C . ALA A 1 100 ? -8.889 2.873 18.344 1.00 96.69 100 ALA A C 1
ATOM 772 O O . ALA A 1 100 ? -10.090 3.004 18.605 1.00 96.69 100 ALA A O 1
ATOM 773 N N . VAL A 1 101 ? -8.399 3.023 17.115 1.00 98.06 101 VAL A N 1
ATOM 774 C CA . VAL A 1 101 ? -9.199 3.093 15.889 1.00 98.06 101 VAL A CA 1
ATOM 775 C C . VAL A 1 101 ? -9.074 1.754 15.171 1.00 98.06 101 VAL A C 1
ATOM 777 O O . VAL A 1 101 ? -7.972 1.240 14.991 1.00 98.06 101 VAL A O 1
ATOM 780 N N . ILE A 1 102 ? -10.205 1.168 14.789 1.00 98.25 102 ILE A N 1
ATOM 781 C CA . ILE A 1 102 ? -10.274 -0.147 14.149 1.00 98.25 102 ILE A CA 1
ATOM 782 C C . ILE A 1 102 ? -10.860 0.029 12.752 1.00 98.25 102 ILE A C 1
ATOM 784 O O . ILE A 1 102 ? -11.943 0.599 12.600 1.00 98.25 102 ILE A O 1
ATOM 788 N N . PHE A 1 103 ? -10.160 -0.496 11.752 1.00 98.62 103 PHE A N 1
ATOM 789 C CA . PHE A 1 103 ? -10.572 -0.534 10.357 1.00 98.62 103 PHE A CA 1
ATOM 790 C C . PHE A 1 103 ? -10.852 -1.981 9.948 1.00 98.62 103 PHE A C 1
ATOM 792 O O . PHE A 1 103 ? -9.958 -2.823 9.985 1.00 98.62 103 PHE A O 1
ATOM 799 N N . SER A 1 104 ? -12.086 -2.265 9.539 1.00 98.62 104 SER A N 1
ATOM 800 C CA . SER A 1 104 ? -12.457 -3.522 8.886 1.00 98.62 104 SER A CA 1
ATOM 801 C C . SER A 1 104 ? -12.455 -3.298 7.382 1.00 98.62 104 SER A C 1
ATOM 803 O O . SER A 1 104 ? -13.267 -2.531 6.868 1.00 98.62 104 SER A O 1
ATOM 805 N N . ILE A 1 105 ? -11.507 -3.923 6.689 1.00 98.75 105 ILE A N 1
ATOM 806 C CA . ILE A 1 105 ? -11.184 -3.639 5.292 1.00 98.75 105 ILE A CA 1
ATOM 807 C C . ILE A 1 105 ? -11.547 -4.854 4.439 1.00 98.75 105 ILE A C 1
ATOM 809 O O . ILE A 1 105 ? -10.992 -5.943 4.605 1.00 98.75 105 ILE A O 1
ATOM 813 N N . GLY A 1 106 ? -12.495 -4.673 3.525 1.00 98.50 106 GLY A N 1
ATOM 814 C CA . GLY A 1 106 ? -13.005 -5.719 2.644 1.00 98.50 106 GLY A CA 1
ATOM 815 C C . GLY A 1 106 ? -13.151 -5.249 1.200 1.00 98.50 106 GLY A C 1
ATOM 816 O O . GLY A 1 106 ? -12.898 -4.096 0.861 1.00 98.50 106 GLY A O 1
ATOM 817 N N . GLY A 1 107 ? -13.572 -6.154 0.324 1.00 97.88 107 GLY A N 1
ATOM 818 C CA . GLY A 1 107 ? -13.764 -5.861 -1.094 1.00 97.88 107 GLY A CA 1
ATOM 819 C C . GLY A 1 107 ? -14.088 -7.115 -1.897 1.00 97.88 107 GLY A C 1
ATOM 820 O O . GLY A 1 107 ? -14.196 -8.211 -1.344 1.00 97.88 107 GLY A O 1
ATOM 821 N N . ALA A 1 108 ? -14.236 -6.957 -3.213 1.00 98.06 108 ALA A N 1
ATOM 822 C CA . ALA A 1 108 ? -14.339 -8.095 -4.124 1.00 98.06 108 ALA A CA 1
ATOM 823 C C . ALA A 1 108 ? -13.054 -8.943 -4.087 1.00 98.06 108 ALA A C 1
ATOM 825 O O . ALA A 1 108 ? -12.025 -8.503 -3.580 1.00 98.06 108 ALA A O 1
ATOM 826 N N . ALA A 1 109 ? -13.086 -10.153 -4.653 1.00 97.75 109 ALA A N 1
ATOM 827 C CA . ALA A 1 109 ? -11.978 -11.110 -4.550 1.00 97.75 109 ALA A CA 1
ATOM 828 C C . ALA A 1 109 ? -10.610 -10.522 -4.951 1.00 97.75 109 ALA A C 1
ATOM 830 O O . ALA A 1 109 ? -9.618 -10.751 -4.256 1.00 97.75 109 ALA A O 1
ATOM 831 N N . ARG A 1 110 ? -10.557 -9.722 -6.029 1.00 98.00 110 ARG A N 1
ATOM 832 C CA . ARG A 1 110 ? -9.315 -9.065 -6.458 1.00 98.00 110 ARG A CA 1
ATOM 833 C C . ARG A 1 110 ? -8.838 -8.018 -5.451 1.00 98.00 110 ARG A C 1
ATOM 835 O O . ARG A 1 110 ? -7.677 -8.047 -5.053 1.00 98.00 110 ARG A O 1
ATOM 842 N N . THR A 1 111 ? -9.734 -7.149 -5.003 1.00 98.62 111 THR A N 1
ATOM 843 C CA . THR A 1 111 ? -9.446 -6.124 -3.998 1.00 98.62 111 THR A CA 1
ATOM 844 C C . THR A 1 111 ? -9.007 -6.741 -2.671 1.00 98.62 111 THR A C 1
ATOM 846 O O . THR A 1 111 ? -8.038 -6.292 -2.073 1.00 98.62 111 THR A O 1
ATOM 849 N N . LEU A 1 112 ? -9.643 -7.831 -2.231 1.00 98.44 112 LEU A N 1
ATOM 850 C CA . LEU A 1 112 ? -9.251 -8.542 -1.014 1.00 98.44 112 LEU A CA 1
ATOM 851 C C . LEU A 1 112 ? -7.838 -9.132 -1.120 1.00 98.44 112 LEU A C 1
ATOM 853 O O . LEU A 1 112 ? -7.116 -9.154 -0.124 1.00 98.44 112 LEU A O 1
ATOM 857 N N . LYS A 1 113 ? -7.422 -9.587 -2.309 1.00 98.12 113 LYS A N 1
ATOM 858 C CA . LYS A 1 113 ? -6.037 -10.014 -2.546 1.00 98.12 113 LYS A CA 1
ATOM 859 C C . LYS A 1 113 ? -5.063 -8.847 -2.352 1.00 98.12 113 LYS A C 1
ATOM 861 O O . LYS A 1 113 ? -4.093 -9.013 -1.620 1.00 98.12 113 LYS A O 1
ATOM 866 N N . ALA A 1 114 ? -5.359 -7.681 -2.929 1.00 98.25 114 ALA A N 1
ATOM 867 C CA . ALA A 1 114 ? -4.544 -6.475 -2.759 1.00 98.25 114 ALA A CA 1
ATOM 868 C C . ALA A 1 114 ? -4.473 -6.028 -1.287 1.00 98.25 114 ALA A C 1
ATOM 870 O O . ALA A 1 114 ? -3.390 -5.793 -0.760 1.00 98.25 114 ALA A O 1
ATOM 871 N N . ILE A 1 115 ? -5.610 -6.016 -0.581 1.00 98.62 115 ILE A N 1
ATOM 872 C CA . ILE A 1 115 ? -5.684 -5.701 0.855 1.00 98.62 115 ILE A CA 1
ATOM 873 C C . ILE A 1 115 ? -4.770 -6.633 1.666 1.00 98.62 115 ILE A C 1
ATOM 875 O O . ILE A 1 115 ? -4.000 -6.165 2.502 1.00 98.62 115 ILE A O 1
ATOM 879 N N . LYS A 1 116 ? -4.817 -7.946 1.408 1.00 97.94 116 LYS A N 1
ATOM 880 C CA . LYS A 1 116 ? -3.979 -8.934 2.108 1.00 97.94 116 LYS A CA 1
ATOM 881 C C . LYS A 1 116 ? -2.489 -8.794 1.798 1.00 97.94 116 LYS A C 1
ATOM 883 O O . LYS A 1 116 ? -1.683 -9.097 2.668 1.00 97.94 116 LYS A O 1
ATOM 888 N N . ALA A 1 117 ? -2.138 -8.355 0.592 1.00 95.50 117 ALA A N 1
ATOM 889 C CA . ALA A 1 117 ? -0.751 -8.114 0.211 1.00 95.50 117 ALA A CA 1
ATOM 890 C C . ALA A 1 117 ? -0.199 -6.822 0.836 1.00 95.50 117 ALA A C 1
ATOM 892 O O . ALA A 1 117 ? 0.939 -6.792 1.293 1.00 95.50 117 ALA A O 1
ATOM 893 N N . MET A 1 118 ? -1.004 -5.757 0.878 1.00 96.38 118 MET A N 1
ATOM 894 C CA . MET A 1 118 ? -0.522 -4.422 1.234 1.00 96.38 118 MET A CA 1
ATOM 895 C C . MET A 1 118 ? -0.649 -4.081 2.718 1.00 96.38 118 MET A C 1
ATOM 897 O O . MET A 1 118 ? 0.292 -3.532 3.288 1.00 96.38 118 MET A O 1
ATOM 901 N N . VAL A 1 119 ? -1.788 -4.375 3.356 1.00 97.94 119 VAL A N 1
ATOM 902 C CA . VAL A 1 119 ? -2.082 -3.882 4.717 1.00 97.94 119 VAL A CA 1
ATOM 903 C C . VAL A 1 119 ? -1.084 -4.394 5.765 1.00 97.94 119 VAL A C 1
ATOM 905 O O . VAL A 1 119 ? -0.590 -3.568 6.532 1.00 97.94 119 VAL A O 1
ATOM 908 N N . PRO A 1 120 ? -0.709 -5.690 5.802 1.00 97.00 120 PRO A N 1
ATOM 909 C CA . PRO A 1 120 ? 0.294 -6.164 6.756 1.00 97.00 120 PRO A CA 1
ATOM 910 C C . PRO A 1 120 ? 1.665 -5.508 6.550 1.00 97.00 120 PRO A C 1
ATOM 912 O O . PRO A 1 120 ? 2.305 -5.118 7.521 1.00 97.00 120 PRO A O 1
ATOM 915 N N . ALA A 1 121 ? 2.091 -5.330 5.295 1.00 93.19 121 ALA A N 1
ATOM 916 C CA . ALA A 1 121 ? 3.366 -4.688 4.981 1.00 93.19 121 ALA A CA 1
ATOM 917 C C . ALA A 1 121 ? 3.387 -3.217 5.431 1.00 93.19 121 ALA A C 1
ATOM 919 O O . ALA A 1 121 ? 4.341 -2.777 6.066 1.00 93.19 121 ALA A O 1
ATOM 920 N N . HIS A 1 122 ? 2.303 -2.472 5.193 1.00 94.94 122 HIS A N 1
ATOM 921 C CA . HIS A 1 122 ? 2.210 -1.079 5.640 1.00 94.94 122 HIS A CA 1
ATOM 922 C C . HIS A 1 122 ? 2.111 -0.971 7.159 1.00 94.94 122 HIS A C 1
ATOM 924 O O . HIS A 1 122 ? 2.652 -0.035 7.733 1.00 94.94 122 HIS A O 1
ATOM 930 N N . ALA A 1 123 ? 1.474 -1.926 7.841 1.00 96.19 123 ALA A N 1
ATOM 931 C CA . ALA A 1 123 ? 1.443 -1.934 9.299 1.00 96.19 123 ALA A CA 1
ATOM 932 C C . ALA A 1 123 ? 2.850 -2.020 9.914 1.00 96.19 123 ALA A C 1
ATOM 934 O O . ALA A 1 123 ? 3.105 -1.369 10.925 1.00 96.19 123 ALA A O 1
ATOM 935 N N . VAL A 1 124 ? 3.781 -2.753 9.291 1.00 94.62 124 VAL A N 1
ATOM 936 C CA . VAL A 1 124 ? 5.190 -2.785 9.723 1.00 94.62 124 VAL A CA 1
ATOM 937 C C . VAL A 1 124 ? 5.835 -1.401 9.609 1.00 94.62 124 VAL A C 1
ATOM 939 O O . VAL A 1 124 ? 6.511 -0.969 10.538 1.00 94.62 124 VAL A O 1
ATOM 942 N N . GLU A 1 125 ? 5.599 -0.680 8.512 1.00 92.69 125 GLU A N 1
ATOM 943 C CA . GLU A 1 125 ? 6.125 0.678 8.324 1.00 92.69 125 GLU A CA 1
ATOM 944 C C . GLU A 1 125 ? 5.482 1.691 9.279 1.00 92.69 125 GLU A C 1
ATOM 946 O O . GLU A 1 125 ? 6.174 2.502 9.890 1.00 92.69 125 GLU A O 1
ATOM 951 N N . LEU A 1 126 ? 4.166 1.615 9.474 1.00 95.12 126 LEU A N 1
ATOM 952 C CA . LEU A 1 126 ? 3.434 2.500 10.377 1.00 95.12 126 LEU A CA 1
ATOM 953 C C . LEU A 1 126 ? 3.827 2.300 11.846 1.00 95.12 126 LEU A C 1
ATOM 955 O O . LEU A 1 126 ? 3.831 3.267 12.601 1.00 95.12 126 LEU A O 1
ATOM 959 N N . ASN A 1 127 ? 4.219 1.086 12.246 1.00 95.44 127 ASN A N 1
ATOM 960 C CA . ASN A 1 127 ? 4.769 0.814 13.580 1.00 95.44 127 ASN A CA 1
ATOM 961 C C . ASN A 1 127 ? 6.126 1.490 13.839 1.00 95.44 127 ASN A C 1
ATOM 963 O O . ASN A 1 127 ? 6.571 1.536 14.983 1.00 95.44 127 ASN A O 1
ATOM 967 N N . LYS A 1 128 ? 6.794 2.028 12.810 1.00 94.06 128 LYS A N 1
ATOM 968 C CA . LYS A 1 128 ? 8.011 2.840 12.980 1.00 94.06 128 LYS A CA 1
ATOM 969 C C . LYS A 1 128 ? 7.699 4.292 13.359 1.00 94.06 128 LYS A C 1
ATOM 971 O O . LYS A 1 128 ? 8.622 5.054 13.627 1.00 94.06 128 LYS A O 1
ATOM 976 N N . ILE A 1 129 ? 6.426 4.700 13.340 1.00 93.62 129 ILE A N 1
ATOM 977 C CA . ILE A 1 129 ? 5.997 6.054 13.697 1.00 93.62 129 ILE A CA 1
ATOM 978 C C . ILE A 1 129 ? 5.772 6.128 15.207 1.00 93.62 129 ILE A C 1
ATOM 980 O O . ILE A 1 129 ? 4.932 5.417 15.761 1.00 93.62 129 ILE A O 1
ATOM 984 N N . ASP A 1 130 ? 6.482 7.044 15.863 1.00 91.94 130 ASP A N 1
ATOM 985 C CA . ASP A 1 130 ? 6.397 7.218 17.310 1.00 91.94 130 ASP A CA 1
ATOM 986 C C . ASP A 1 130 ? 4.958 7.451 17.796 1.00 91.94 130 ASP A C 1
ATOM 988 O O . ASP A 1 130 ? 4.208 8.297 17.296 1.00 91.94 130 ASP A O 1
ATOM 992 N N . GLY A 1 131 ? 4.587 6.695 18.829 1.00 92.38 131 GLY A N 1
ATOM 993 C CA . GLY A 1 131 ? 3.284 6.779 19.483 1.00 92.38 131 GLY A CA 1
ATOM 994 C C . GLY A 1 131 ? 2.157 6.026 18.775 1.00 92.38 131 GLY A C 1
ATOM 995 O O . GLY A 1 131 ? 1.022 6.109 19.247 1.00 92.38 131 GLY A O 1
ATOM 996 N N . TRP A 1 132 ? 2.431 5.320 17.675 1.00 95.31 132 TRP A N 1
ATOM 997 C CA . TRP A 1 132 ? 1.464 4.473 16.975 1.00 95.31 132 TRP A CA 1
ATOM 998 C C . TRP A 1 132 ? 1.785 3.006 17.273 1.00 95.31 132 TRP A C 1
ATOM 1000 O O . TRP A 1 132 ? 2.935 2.591 17.192 1.00 95.31 132 TRP A O 1
ATOM 1010 N N . GLN A 1 133 ? 0.767 2.217 17.606 1.00 97.56 133 GLN A N 1
ATOM 1011 C CA . GLN A 1 133 ? 0.852 0.757 17.636 1.00 97.56 133 GLN A CA 1
ATOM 1012 C C . GLN A 1 133 ? -0.169 0.209 16.653 1.00 97.56 133 GLN A C 1
ATOM 1014 O O . GLN A 1 133 ? -1.351 0.540 16.753 1.00 97.56 133 GLN A O 1
ATOM 1019 N N . VAL A 1 134 ? 0.285 -0.570 15.677 1.00 97.81 134 VAL A N 1
ATOM 1020 C CA . VAL A 1 134 ? -0.540 -1.045 14.567 1.00 97.81 134 VAL A CA 1
ATOM 1021 C C . VAL A 1 134 ? -0.525 -2.567 14.508 1.00 97.81 134 VAL A C 1
ATOM 1023 O O . VAL A 1 134 ? 0.498 -3.170 14.197 1.00 97.81 134 VAL A O 1
ATOM 1026 N N . ASP A 1 135 ? -1.682 -3.181 14.728 1.00 97.88 135 ASP A N 1
ATOM 1027 C CA . ASP A 1 135 ? -1.883 -4.627 14.634 1.00 97.88 135 ASP A CA 1
ATOM 1028 C C . ASP A 1 135 ? -2.782 -4.972 13.447 1.00 97.88 135 ASP A C 1
ATOM 1030 O O . ASP A 1 135 ? -3.741 -4.254 13.142 1.00 97.88 135 ASP A O 1
ATOM 1034 N N . VAL A 1 136 ? -2.507 -6.101 12.790 1.00 98.44 136 VAL A N 1
ATOM 1035 C CA . VAL A 1 136 ? -3.301 -6.589 11.656 1.00 98.44 136 VAL A CA 1
ATOM 1036 C C . VAL A 1 136 ? -3.713 -8.039 11.869 1.00 98.44 136 VAL A C 1
ATOM 1038 O O . VAL A 1 136 ? -2.882 -8.910 12.107 1.00 98.44 136 VAL A O 1
ATOM 1041 N N . GLU A 1 137 ? -5.006 -8.312 11.709 1.00 98.31 137 GLU A N 1
ATOM 1042 C CA . GLU A 1 137 ? -5.584 -9.652 11.719 1.00 98.31 137 GLU A CA 1
ATOM 1043 C C . GLU A 1 137 ? -6.207 -9.958 10.349 1.00 98.31 137 GLU A C 1
ATOM 1045 O O . GLU A 1 137 ? -7.119 -9.267 9.885 1.00 98.31 137 GLU A O 1
ATOM 1050 N N . ILE A 1 138 ? -5.737 -11.015 9.686 1.00 97.81 138 ILE A N 1
ATOM 1051 C CA . ILE A 1 138 ? -6.279 -11.457 8.397 1.00 97.81 138 ILE A CA 1
ATOM 1052 C C . ILE A 1 138 ? -7.366 -12.504 8.643 1.00 97.81 138 ILE A C 1
ATOM 1054 O O . ILE A 1 138 ? -7.088 -13.583 9.160 1.00 97.81 138 ILE A O 1
ATOM 1058 N N . LYS A 1 139 ? -8.596 -12.222 8.206 1.00 96.38 139 LYS A N 1
ATOM 1059 C CA . LYS A 1 139 ? -9.732 -13.152 8.270 1.00 96.38 139 LYS A CA 1
ATOM 1060 C C . LYS A 1 139 ? -10.195 -13.569 6.876 1.00 96.38 139 LYS A C 1
ATOM 1062 O O . LYS A 1 139 ? -9.769 -13.051 5.835 1.00 96.38 139 LYS A O 1
ATOM 1067 N N . THR A 1 140 ? -11.107 -14.534 6.841 1.00 93.81 140 THR A N 1
ATOM 1068 C CA . THR A 1 140 ? -11.844 -14.867 5.620 1.00 93.81 140 THR A CA 1
ATOM 1069 C C . THR A 1 140 ? -12.731 -13.683 5.237 1.00 93.81 140 THR A C 1
ATOM 1071 O O . THR A 1 140 ? -13.599 -13.285 6.003 1.00 93.81 140 THR A O 1
ATOM 1074 N N . GLY A 1 141 ? -12.507 -13.110 4.053 1.00 94.25 141 GLY A N 1
ATOM 1075 C CA . GLY A 1 141 ? -13.327 -12.019 3.510 1.00 94.25 141 GLY A CA 1
ATOM 1076 C C . GLY A 1 141 ? -12.976 -10.603 3.985 1.00 94.25 141 GLY A C 1
ATOM 1077 O O . GLY A 1 141 ? -13.419 -9.649 3.352 1.00 94.25 141 GLY A O 1
ATOM 1078 N N . VAL A 1 142 ? -12.173 -10.444 5.042 1.00 98.06 142 VAL A N 1
ATOM 1079 C CA . VAL A 1 142 ? -11.861 -9.134 5.638 1.00 98.06 142 VAL A CA 1
ATOM 1080 C C . VAL A 1 142 ? -10.468 -9.127 6.272 1.00 98.06 142 VAL A C 1
ATOM 1082 O O . VAL A 1 142 ? -10.000 -10.150 6.770 1.00 98.06 142 VAL A O 1
ATOM 1085 N N . VAL A 1 143 ? -9.806 -7.975 6.266 1.00 98.69 143 VAL A N 1
ATOM 1086 C CA . VAL A 1 143 ? -8.606 -7.701 7.067 1.00 98.69 143 VAL A CA 1
ATOM 1087 C C . VAL A 1 143 ? -8.964 -6.657 8.115 1.00 98.69 143 VAL A C 1
ATOM 1089 O O . VAL A 1 143 ? -9.591 -5.652 7.792 1.00 98.69 143 VAL A O 1
ATOM 1092 N N . ILE A 1 144 ? -8.597 -6.905 9.367 1.00 98.62 144 ILE A N 1
ATOM 1093 C CA . ILE A 1 144 ? -8.817 -5.977 10.474 1.00 98.62 144 ILE A CA 1
ATOM 1094 C C . ILE A 1 144 ? -7.488 -5.312 10.798 1.00 98.62 144 ILE A C 1
ATOM 1096 O O . ILE A 1 144 ? -6.527 -5.998 11.125 1.00 98.62 144 ILE A O 1
ATOM 1100 N N . MET A 1 145 ? -7.438 -3.988 10.724 1.00 98.56 145 MET A N 1
ATOM 1101 C CA . MET A 1 145 ? -6.297 -3.187 11.157 1.00 98.56 145 MET A CA 1
ATOM 1102 C C . MET A 1 145 ? -6.701 -2.398 12.401 1.00 98.56 145 MET A C 1
ATOM 1104 O O . MET A 1 145 ? -7.682 -1.653 12.378 1.00 98.56 145 MET A O 1
ATOM 1108 N N . ARG A 1 146 ? -5.954 -2.554 13.490 1.00 98.31 146 ARG A N 1
ATOM 1109 C CA . ARG A 1 146 ? -6.140 -1.823 14.744 1.00 98.31 146 ARG A CA 1
ATOM 1110 C C . ARG A 1 146 ? -4.975 -0.866 14.931 1.00 98.31 146 ARG A C 1
ATOM 1112 O O . ARG A 1 146 ? -3.832 -1.272 14.799 1.00 98.31 146 ARG A O 1
ATOM 1119 N N . VAL A 1 147 ? -5.278 0.383 15.265 1.00 98.12 147 VAL A N 1
ATOM 1120 C CA . VAL A 1 147 ? -4.281 1.404 15.590 1.00 98.12 147 VAL A CA 1
ATOM 1121 C C . VAL A 1 147 ? -4.559 1.928 16.989 1.00 98.12 147 VAL A C 1
ATOM 1123 O O . VAL A 1 147 ? -5.593 2.563 17.205 1.00 98.12 147 VAL A O 1
ATOM 1126 N N . SER A 1 148 ? -3.664 1.662 17.933 1.00 97.88 148 SER A N 1
ATOM 1127 C CA . SER A 1 148 ? -3.748 2.116 19.324 1.00 97.88 148 SER A CA 1
ATOM 1128 C C . SER A 1 148 ? -2.691 3.159 19.663 1.00 97.88 148 SER A C 1
ATOM 1130 O O . SER A 1 148 ? -1.625 3.230 19.053 1.00 97.88 148 SER A O 1
ATOM 1132 N N . SER A 1 149 ? -3.018 3.993 20.648 1.00 96.69 149 SER A N 1
ATOM 1133 C CA . SER A 1 149 ? -2.106 4.963 21.245 1.00 96.69 149 SER A CA 1
ATOM 1134 C C . SER A 1 149 ? -2.651 5.418 22.596 1.00 96.69 149 SER A C 1
ATOM 1136 O O . SER A 1 149 ? -3.854 5.641 22.728 1.00 96.69 149 SER A O 1
ATOM 1138 N N . ASP A 1 150 ? -1.769 5.651 23.565 1.00 95.19 150 ASP A N 1
ATOM 1139 C CA . ASP A 1 150 ? -2.135 6.292 24.836 1.00 95.19 150 ASP A CA 1
ATOM 1140 C C . ASP A 1 150 ? -2.296 7.818 24.691 1.00 95.19 150 ASP A C 1
ATOM 1142 O O . ASP A 1 150 ? -2.734 8.508 25.612 1.00 95.19 150 ASP A O 1
ATOM 1146 N N . ASN A 1 151 ? -1.963 8.373 23.518 1.00 95.69 151 ASN A N 1
ATOM 1147 C CA . ASN A 1 151 ? -2.087 9.792 23.219 1.00 95.69 151 ASN A CA 1
ATOM 1148 C C . ASN A 1 151 ? -3.386 10.084 22.446 1.00 95.69 151 ASN A C 1
ATOM 1150 O O . ASN A 1 151 ? -3.541 9.734 21.273 1.00 95.69 151 ASN A O 1
ATOM 1154 N N . ALA A 1 152 ? -4.308 10.818 23.076 1.00 94.06 152 ALA A N 1
ATOM 1155 C CA . ALA A 1 152 ? -5.585 11.199 22.468 1.00 94.06 152 ALA A CA 1
ATOM 1156 C C . ALA A 1 152 ? -5.435 12.040 21.184 1.00 94.06 152 ALA A C 1
ATOM 1158 O O . ALA A 1 152 ? -6.240 11.905 20.264 1.00 94.06 152 ALA A O 1
ATOM 1159 N N . GLY A 1 153 ? -4.396 12.877 21.088 1.00 95.50 153 GLY A N 1
ATOM 1160 C CA . GLY A 1 153 ? -4.093 13.654 19.884 1.00 95.50 153 GLY A CA 1
ATOM 1161 C C . GLY A 1 153 ? -3.638 12.775 18.717 1.00 95.50 153 GLY A C 1
ATOM 1162 O O . GLY A 1 153 ? -4.032 13.013 17.575 1.00 95.50 153 GLY A O 1
ATOM 1163 N N . VAL A 1 154 ? -2.881 11.710 19.001 1.00 95.50 154 VAL A N 1
ATOM 1164 C CA . VAL A 1 154 ? -2.519 10.699 17.996 1.00 95.50 154 VAL A CA 1
ATOM 1165 C C . VAL A 1 154 ? -3.764 9.970 17.502 1.00 95.50 154 VAL A C 1
ATOM 1167 O O . VAL A 1 154 ? -3.977 9.892 16.294 1.00 95.50 154 VAL A O 1
ATOM 1170 N N . LEU A 1 155 ? -4.638 9.512 18.402 1.00 95.69 155 LEU A N 1
ATOM 1171 C CA . LEU A 1 155 ? -5.889 8.858 18.005 1.00 95.69 155 LEU A CA 1
ATOM 1172 C C . LEU A 1 155 ? -6.807 9.788 17.205 1.00 95.69 155 LEU A C 1
ATOM 1174 O O . LEU A 1 155 ? -7.429 9.346 16.240 1.00 95.69 155 LEU A O 1
ATOM 1178 N N . ALA A 1 156 ? -6.863 11.077 17.555 1.00 95.81 156 ALA A N 1
ATOM 1179 C CA . ALA A 1 156 ? -7.587 12.077 16.776 1.00 95.81 156 ALA A CA 1
ATOM 1180 C C . ALA A 1 156 ? -7.005 12.218 15.360 1.00 95.81 156 ALA A C 1
ATOM 1182 O O . ALA A 1 156 ? -7.767 12.249 14.394 1.00 95.81 156 ALA A O 1
ATOM 1183 N N . LYS A 1 157 ? -5.671 12.222 15.217 1.00 96.69 157 LYS A N 1
ATOM 1184 C CA . LYS A 1 157 ? -4.992 12.234 13.911 1.00 96.69 157 LYS A CA 1
ATOM 1185 C C . LYS A 1 157 ? -5.301 10.976 13.096 1.00 96.69 157 LYS A C 1
ATOM 1187 O O . LYS A 1 157 ? -5.674 11.100 11.935 1.00 96.69 157 LYS A O 1
ATOM 1192 N N . VAL A 1 158 ? -5.209 9.785 13.689 1.00 96.75 158 VAL A N 1
ATOM 1193 C CA . VAL A 1 158 ? -5.547 8.510 13.024 1.00 96.75 158 VAL A CA 1
ATOM 1194 C C . VAL A 1 158 ? -7.005 8.510 12.559 1.00 96.75 158 VAL A C 1
ATOM 1196 O O . VAL A 1 158 ? -7.308 8.133 11.426 1.00 96.75 158 VAL A O 1
ATOM 1199 N N . ASN A 1 159 ? -7.921 8.996 13.401 1.00 95.56 159 ASN A N 1
ATOM 1200 C CA . ASN A 1 159 ? -9.320 9.153 13.018 1.00 95.56 159 ASN A CA 1
ATOM 1201 C C . ASN A 1 159 ? -9.502 10.175 11.889 1.00 95.56 159 ASN A C 1
ATOM 1203 O O . ASN A 1 159 ? -10.309 9.939 10.996 1.00 95.56 159 ASN A O 1
ATOM 1207 N N . ALA A 1 160 ? -8.774 11.288 11.885 1.00 96.81 160 ALA A N 1
ATOM 1208 C CA . ALA A 1 160 ? -8.870 12.276 10.813 1.00 96.81 160 ALA A CA 1
ATOM 1209 C C . ALA A 1 160 ? -8.334 11.737 9.475 1.00 96.81 160 ALA A C 1
ATOM 1211 O O . ALA A 1 160 ? -8.970 11.936 8.444 1.00 96.81 160 ALA A O 1
ATOM 1212 N N . LEU A 1 161 ? -7.207 11.016 9.497 1.00 97.31 161 LEU A N 1
ATOM 1213 C CA . LEU A 1 161 ? -6.610 10.399 8.309 1.00 97.31 161 LEU A CA 1
ATOM 1214 C C . LEU A 1 161 ? -7.502 9.300 7.717 1.00 97.31 161 LEU A C 1
ATOM 1216 O O . LEU A 1 161 ? -7.591 9.158 6.497 1.00 97.31 161 LEU A O 1
ATOM 1220 N N . GLY A 1 162 ? -8.156 8.510 8.577 1.00 97.88 162 GLY A N 1
ATOM 1221 C CA . GLY A 1 162 ? -8.873 7.310 8.151 1.00 97.88 162 GLY A CA 1
ATOM 1222 C C . GLY A 1 162 ? -7.942 6.284 7.490 1.00 97.88 162 GLY A C 1
ATOM 1223 O O . GLY A 1 162 ? -6.735 6.474 7.418 1.00 97.88 162 GLY A O 1
ATOM 1224 N N . PHE A 1 163 ? -8.486 5.174 6.989 1.00 98.31 163 PHE A N 1
ATOM 1225 C CA . PHE A 1 163 ? -7.650 4.089 6.457 1.00 98.31 163 PHE A CA 1
ATOM 1226 C C . PHE A 1 163 ? -6.778 4.523 5.271 1.00 98.31 163 PHE A C 1
ATOM 1228 O O . PHE A 1 163 ? -5.582 4.261 5.267 1.00 98.31 163 PHE A O 1
ATOM 1235 N N . PHE A 1 164 ? -7.338 5.227 4.286 1.00 97.94 164 PHE A N 1
ATOM 1236 C CA . PHE A 1 164 ? -6.577 5.611 3.093 1.00 97.94 164 PHE A CA 1
ATOM 1237 C C . PHE A 1 164 ? -5.472 6.626 3.398 1.00 97.94 164 PHE A C 1
ATOM 1239 O O . PHE A 1 164 ? -4.370 6.496 2.874 1.00 97.94 164 PHE A O 1
ATOM 1246 N N . GLY A 1 165 ? -5.719 7.582 4.302 1.00 97.00 165 GLY A N 1
ATOM 1247 C CA . GLY A 1 165 ? -4.674 8.496 4.766 1.00 97.00 165 GLY A CA 1
ATOM 1248 C C . GLY A 1 165 ? -3.564 7.765 5.525 1.00 97.00 165 GLY A C 1
ATOM 1249 O O . GLY A 1 165 ? -2.394 8.102 5.371 1.00 97.00 165 GLY A O 1
ATOM 1250 N N . MET A 1 166 ? -3.910 6.726 6.289 1.00 96.31 166 MET A N 1
ATOM 1251 C CA . MET A 1 166 ? -2.930 5.867 6.961 1.00 96.31 166 MET A CA 1
ATOM 1252 C C . MET A 1 166 ? -2.088 5.083 5.951 1.00 96.31 166 MET A C 1
ATOM 1254 O O . MET A 1 166 ? -0.871 5.058 6.075 1.00 96.31 166 MET A O 1
ATOM 1258 N N . MET A 1 167 ? -2.708 4.505 4.922 1.00 95.81 167 MET A N 1
ATOM 1259 C CA . MET A 1 167 ? -1.992 3.775 3.868 1.00 95.81 167 MET A CA 1
ATOM 1260 C C . MET A 1 167 ? -1.081 4.683 3.033 1.00 95.81 167 MET A C 1
ATOM 1262 O O . MET A 1 167 ? -0.053 4.226 2.560 1.00 95.81 167 MET A O 1
ATOM 1266 N N . ALA A 1 168 ? -1.417 5.968 2.902 1.00 93.75 168 ALA A N 1
ATOM 1267 C CA . ALA A 1 168 ? -0.574 6.972 2.253 1.00 93.75 168 ALA A CA 1
ATOM 1268 C C . ALA A 1 168 ? 0.461 7.625 3.198 1.00 93.75 168 ALA A C 1
ATOM 1270 O O . ALA A 1 168 ? 1.169 8.548 2.795 1.00 93.75 168 ALA A O 1
ATOM 1271 N N . THR A 1 169 ? 0.528 7.216 4.471 1.00 92.81 169 THR A N 1
ATOM 1272 C CA . THR A 1 169 ? 1.455 7.798 5.449 1.00 92.81 169 THR A CA 1
ATOM 1273 C C . THR A 1 169 ? 2.822 7.114 5.380 1.00 92.81 169 THR A C 1
ATOM 1275 O O . THR A 1 169 ? 2.938 5.900 5.523 1.00 92.81 169 THR A O 1
ATOM 1278 N N . GLY A 1 170 ? 3.872 7.928 5.254 1.00 80.94 170 GLY A N 1
ATOM 1279 C CA . GLY A 1 170 ? 5.266 7.485 5.180 1.00 80.94 170 GLY A CA 1
ATOM 1280 C C . GLY A 1 170 ? 5.822 7.549 3.755 1.00 80.94 170 GLY A C 1
ATOM 1281 O O . GLY A 1 170 ? 5.095 7.403 2.780 1.00 80.94 170 GLY A O 1
ATOM 1282 N N . ALA A 1 171 ? 7.128 7.781 3.627 1.00 73.50 171 ALA A N 1
ATOM 1283 C CA . ALA A 1 171 ? 7.808 7.943 2.338 1.00 73.50 171 ALA A CA 1
ATOM 1284 C C . ALA A 1 171 ? 8.585 6.673 1.949 1.00 73.50 171 ALA A C 1
ATOM 1286 O O . ALA A 1 171 ? 9.811 6.691 1.874 1.00 73.50 171 ALA A O 1
ATOM 1287 N N . HIS A 1 172 ? 7.882 5.553 1.759 1.00 79.19 172 HIS A N 1
ATOM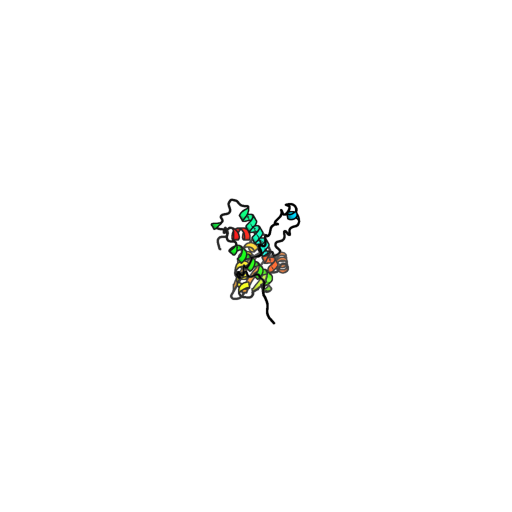 1288 C CA . HIS A 1 172 ? 8.517 4.257 1.471 1.00 79.19 172 HIS A CA 1
ATOM 1289 C C . HIS A 1 172 ? 8.162 3.667 0.099 1.00 79.19 172 HIS A C 1
ATOM 1291 O O . HIS A 1 172 ? 8.792 2.697 -0.315 1.00 79.19 172 HIS A O 1
ATOM 1297 N N . HIS A 1 173 ? 7.219 4.255 -0.643 1.00 84.31 173 HIS A N 1
ATOM 1298 C CA . HIS A 1 173 ? 6.798 3.709 -1.935 1.00 84.31 173 HIS A CA 1
ATOM 1299 C C . HIS A 1 173 ? 7.874 3.816 -3.015 1.00 84.31 173 HIS A C 1
ATOM 1301 O O . HIS A 1 173 ? 8.106 2.838 -3.710 1.00 84.31 173 HIS A O 1
ATOM 1307 N N . GLN A 1 174 ? 8.582 4.941 -3.139 1.00 85.38 174 GLN A N 1
ATOM 1308 C CA . GLN A 1 174 ? 9.600 5.100 -4.186 1.00 85.38 174 GLN A CA 1
ATOM 1309 C C . GLN A 1 174 ? 10.770 4.110 -4.016 1.00 85.38 174 GLN A C 1
ATOM 1311 O O . GLN A 1 174 ? 11.054 3.374 -4.964 1.00 85.38 174 GLN A O 1
ATOM 1316 N N . PRO A 1 175 ? 11.392 3.967 -2.823 1.00 87.62 175 PRO A N 1
ATOM 1317 C CA . PRO A 1 175 ? 12.404 2.928 -2.610 1.00 87.62 175 PRO A CA 1
ATOM 1318 C C . PRO A 1 175 ? 11.857 1.511 -2.818 1.00 87.62 175 PRO A C 1
ATOM 1320 O O . PRO A 1 175 ? 12.559 0.638 -3.326 1.00 87.62 175 PRO A O 1
ATOM 1323 N N . HIS A 1 176 ? 10.594 1.280 -2.450 1.00 88.69 176 HIS A N 1
ATOM 1324 C CA . HIS A 1 176 ? 9.938 -0.007 -2.643 1.00 88.69 176 HIS A CA 1
ATOM 1325 C C . HIS A 1 176 ? 9.719 -0.336 -4.126 1.00 88.69 176 HIS A C 1
ATOM 1327 O O . HIS A 1 176 ? 10.020 -1.451 -4.549 1.00 88.69 176 HIS A O 1
ATOM 1333 N N . HIS A 1 177 ? 9.258 0.629 -4.927 1.00 93.06 177 HIS A N 1
ATOM 1334 C CA . HIS A 1 177 ? 9.074 0.483 -6.371 1.00 93.06 177 HIS A CA 1
ATOM 1335 C C . HIS A 1 177 ? 10.401 0.161 -7.058 1.00 93.06 177 HIS A C 1
ATOM 1337 O O . HIS A 1 177 ? 10.474 -0.793 -7.832 1.00 93.06 177 HIS A O 1
ATOM 1343 N N . TRP A 1 178 ? 11.461 0.892 -6.703 1.00 91.50 178 TRP A N 1
ATOM 1344 C CA . TRP A 1 178 ? 12.811 0.627 -7.195 1.00 91.50 178 TRP A CA 1
ATOM 1345 C C . TRP A 1 178 ? 13.288 -0.782 -6.841 1.00 91.50 178 TRP A C 1
ATOM 1347 O O . TRP A 1 178 ? 13.732 -1.539 -7.704 1.00 91.50 178 TRP A O 1
ATOM 1357 N N . GLY A 1 179 ? 13.138 -1.187 -5.579 1.00 90.44 179 GLY A N 1
ATOM 1358 C CA . GLY A 1 179 ? 13.529 -2.519 -5.134 1.00 90.44 179 GLY A CA 1
ATOM 1359 C C . GLY A 1 179 ? 12.718 -3.650 -5.784 1.00 90.44 179 GLY A C 1
ATOM 1360 O O . GLY A 1 179 ? 13.239 -4.748 -5.9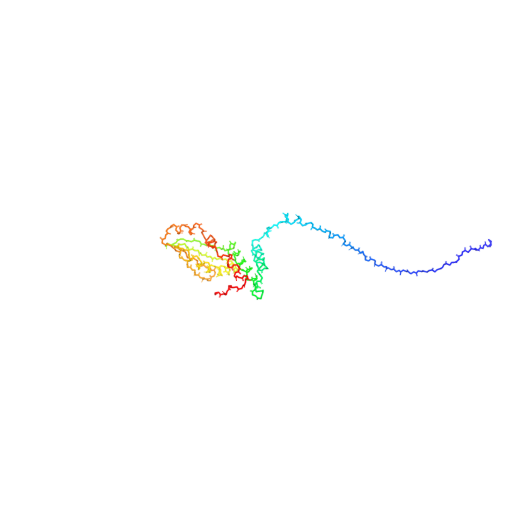84 1.00 90.44 179 GLY A O 1
ATOM 1361 N N . MET A 1 180 ? 11.444 -3.415 -6.112 1.00 91.62 180 MET A N 1
ATOM 1362 C CA . MET A 1 180 ? 10.632 -4.374 -6.865 1.00 91.62 180 MET A CA 1
ATOM 1363 C C . MET A 1 180 ? 11.124 -4.520 -8.299 1.00 91.62 180 MET A C 1
ATOM 1365 O O . MET A 1 180 ? 11.290 -5.650 -8.750 1.00 91.62 180 MET A O 1
ATOM 1369 N N . ALA A 1 181 ? 11.382 -3.401 -8.976 1.00 93.25 181 ALA A N 1
ATOM 1370 C CA . ALA A 1 181 ? 11.795 -3.389 -10.372 1.00 93.25 181 ALA A CA 1
ATOM 1371 C C . ALA A 1 181 ? 13.214 -3.919 -10.593 1.00 93.25 181 ALA A C 1
ATOM 1373 O O . ALA A 1 181 ? 13.462 -4.565 -11.599 1.00 93.25 181 ALA A O 1
ATOM 1374 N N . THR A 1 182 ? 14.130 -3.695 -9.651 1.00 92.94 182 THR A N 1
ATOM 1375 C CA . THR A 1 182 ? 15.519 -4.198 -9.709 1.00 92.94 182 THR A CA 1
ATOM 1376 C C . THR A 1 182 ? 15.672 -5.643 -9.228 1.00 92.94 182 THR A C 1
ATOM 1378 O O . THR A 1 182 ? 16.775 -6.188 -9.238 1.00 92.94 182 THR A O 1
ATOM 1381 N N . GLY A 1 183 ? 14.599 -6.254 -8.712 1.00 86.12 183 GLY A N 1
ATOM 1382 C CA . GLY A 1 183 ? 14.655 -7.576 -8.085 1.00 86.12 183 GLY A CA 1
ATOM 1383 C C . GLY A 1 183 ? 15.324 -7.598 -6.701 1.00 86.12 183 GLY A C 1
ATOM 1384 O O . GLY A 1 183 ? 15.431 -8.663 -6.093 1.00 86.12 183 GLY A O 1
ATOM 1385 N N . ALA A 1 184 ? 15.735 -6.446 -6.158 1.00 82.94 184 ALA A N 1
ATOM 1386 C CA . ALA A 1 184 ? 16.415 -6.341 -4.864 1.00 82.94 184 ALA A CA 1
ATOM 1387 C C . ALA A 1 184 ? 15.509 -6.651 -3.654 1.00 82.94 184 ALA A C 1
ATOM 1389 O O . ALA A 1 184 ? 16.000 -6.994 -2.578 1.00 82.94 184 ALA A O 1
ATOM 1390 N N . MET A 1 185 ? 14.183 -6.575 -3.815 1.00 73.75 185 MET A N 1
ATOM 1391 C CA . MET A 1 185 ? 13.226 -6.984 -2.781 1.00 73.75 185 MET A CA 1
ATOM 1392 C C . MET A 1 185 ? 13.057 -8.510 -2.793 1.00 73.75 185 MET A C 1
ATOM 1394 O O . MET A 1 185 ? 12.205 -9.039 -3.522 1.00 73.75 185 MET A O 1
ATOM 1398 N N . MET A 1 186 ? 13.842 -9.225 -1.979 1.00 51.03 186 MET A N 1
ATOM 1399 C CA . MET A 1 186 ? 13.553 -10.630 -1.661 1.00 51.03 186 MET A CA 1
ATOM 1400 C C . MET A 1 186 ? 12.210 -10.715 -0.924 1.00 51.03 186 MET A C 1
ATOM 1402 O O . MET A 1 186 ? 11.927 -9.897 -0.052 1.00 51.03 186 MET A O 1
ATOM 1406 N N . GLY A 1 187 ? 11.361 -11.670 -1.314 1.00 52.31 187 GLY A N 1
ATOM 1407 C CA . GLY A 1 187 ? 10.048 -11.864 -0.697 1.00 52.31 187 GLY A CA 1
ATOM 1408 C C . GLY A 1 187 ? 10.166 -12.129 0.805 1.00 52.31 187 GLY A C 1
ATOM 1409 O O . GLY A 1 187 ? 11.000 -12.935 1.217 1.00 52.31 187 GLY A O 1
ATOM 1410 N N . HIS A 1 188 ? 9.345 -11.434 1.593 1.00 36.44 188 HIS A N 1
ATOM 1411 C CA . HIS A 1 188 ? 9.058 -11.794 2.980 1.00 36.44 188 HIS A CA 1
ATOM 1412 C C . HIS A 1 188 ? 8.059 -12.950 3.032 1.00 36.44 188 HIS A C 1
ATOM 1414 O O . HIS A 1 188 ? 7.115 -12.940 2.206 1.00 36.44 188 HIS A O 1
#